Protein AF-0000000079723355 (afdb_homodimer)

Structure (mmCIF, N/CA/C/O backbone):
data_AF-0000000079723355-model_v1
#
loop_
_entity.id
_entity.type
_entity.pdbx_description
1 polymer 'VOC family protein'
#
loop_
_atom_site.group_PDB
_atom_site.id
_atom_site.type_symbol
_atom_site.label_atom_id
_atom_site.label_alt_id
_atom_site.label_comp_id
_atom_site.label_asym_id
_atom_site.label_entity_id
_atom_site.label_seq_id
_atom_site.pdbx_PDB_ins_code
_atom_site.Cartn_x
_atom_site.Cartn_y
_atom_site.Cartn_z
_atom_site.occupancy
_atom_site.B_iso_or_equiv
_atom_site.auth_seq_id
_atom_site.auth_comp_id
_atom_site.auth_asym_id
_atom_site.auth_atom_id
_atom_site.pdbx_PDB_model_num
ATOM 1 N N . MET A 1 1 ? -22.703 -19.453 4.445 1 36.16 1 MET A N 1
ATOM 2 C CA . MET A 1 1 ? -22.031 -19.297 3.152 1 36.16 1 MET A CA 1
ATOM 3 C C . MET A 1 1 ? -20.547 -19.562 3.273 1 36.16 1 MET A C 1
ATOM 5 O O . MET A 1 1 ? -19.875 -19.016 4.168 1 36.16 1 MET A O 1
ATOM 9 N N . ASN A 1 2 ? -19.938 -20.531 2.854 1 41.41 2 ASN A N 1
ATOM 10 C CA . ASN A 1 2 ? -18.609 -21.109 2.996 1 41.41 2 ASN A CA 1
ATOM 11 C C . ASN A 1 2 ? -17.531 -20.047 2.795 1 41.41 2 ASN A C 1
ATOM 13 O O . ASN A 1 2 ? -17.5 -19.375 1.768 1 41.41 2 ASN A O 1
ATOM 17 N N . GLN A 1 3 ? -17.047 -19.422 3.861 1 54.88 3 GLN A N 1
ATOM 18 C CA . GLN A 1 3 ? -16.094 -18.344 4.109 1 54.88 3 GLN A CA 1
ATOM 19 C C . GLN A 1 3 ? -14.844 -18.5 3.256 1 54.88 3 GLN A C 1
ATOM 21 O O . GLN A 1 3 ? -13.977 -17.625 3.258 1 54.88 3 GLN A O 1
ATOM 26 N N . LYS A 1 4 ? -14.68 -19.688 2.541 1 61.16 4 LYS A N 1
ATOM 27 C CA . LYS A 1 4 ? -13.438 -20.016 1.837 1 61.16 4 LYS A CA 1
ATOM 28 C C . LYS A 1 4 ? -13.32 -19.219 0.54 1 61.16 4 LYS A C 1
ATOM 30 O O . LYS A 1 4 ? -12.211 -18.984 0.052 1 61.16 4 LYS A O 1
ATOM 35 N N . GLY A 1 5 ? -14.281 -18.438 0.299 1 73.44 5 GLY A N 1
ATOM 36 C CA . GLY A 1 5 ? -14.242 -17.703 -0.954 1 73.44 5 GLY A CA 1
ATOM 37 C C . GLY A 1 5 ? -14.234 -16.188 -0.762 1 73.44 5 GLY A C 1
ATOM 38 O O . GLY A 1 5 ? -14.258 -15.438 -1.735 1 73.44 5 GLY A O 1
ATOM 39 N N . LYS A 1 6 ? -14.125 -15.852 0.503 1 87.38 6 LYS A N 1
ATOM 40 C CA . LYS A 1 6 ? -14.172 -14.406 0.74 1 87.38 6 LYS A CA 1
ATOM 41 C C . LYS A 1 6 ? -12.797 -13.867 1.109 1 87.38 6 LYS A C 1
ATOM 43 O O . LYS A 1 6 ? -12.039 -14.516 1.828 1 87.38 6 LYS A O 1
ATOM 48 N N . LEU A 1 7 ? -12.5 -12.75 0.597 1 95.69 7 LEU A N 1
ATOM 49 C CA . LEU A 1 7 ? -11.266 -12.062 0.966 1 95.69 7 LEU A CA 1
ATOM 50 C C . LEU A 1 7 ? -11.414 -11.375 2.318 1 95.69 7 LEU A C 1
ATOM 52 O O . LEU A 1 7 ? -12.297 -10.531 2.498 1 95.69 7 LEU A O 1
ATOM 56 N N . LYS A 1 8 ? -10.578 -11.766 3.23 1 96.12 8 LYS A N 1
ATOM 57 C CA . LYS A 1 8 ? -10.562 -11.07 4.512 1 96.12 8 LYS A CA 1
ATOM 58 C C . LYS A 1 8 ? -9.938 -9.68 4.379 1 96.12 8 LYS A C 1
ATOM 60 O O . LYS A 1 8 ? -9.242 -9.398 3.398 1 96.12 8 LYS A O 1
ATOM 65 N N . GLU A 1 9 ? -10.188 -8.805 5.336 1 97.25 9 GLU A N 1
ATOM 66 C CA . GLU A 1 9 ? -9.648 -7.449 5.34 1 97.25 9 GLU A CA 1
ATOM 67 C C . GLU A 1 9 ? -8.18 -7.438 5.738 1 97.25 9 GLU A C 1
ATOM 69 O O . GLU A 1 9 ? -7.832 -7.055 6.855 1 97.25 9 GLU A O 1
ATOM 74 N N . ARG A 1 10 ? -7.375 -7.781 4.844 1 97.81 10 ARG A N 1
ATOM 75 C CA . ARG A 1 10 ? -5.93 -7.801 5.043 1 97.81 10 ARG A CA 1
ATOM 76 C C . ARG A 1 10 ? -5.195 -7.793 3.707 1 97.81 10 ARG A C 1
ATOM 78 O O . ARG A 1 10 ? -5.777 -8.117 2.67 1 97.81 10 ARG A O 1
ATOM 85 N N . ILE A 1 11 ? -3.967 -7.43 3.725 1 98.5 11 ILE A N 1
ATOM 86 C CA . ILE A 1 11 ? -3.045 -7.602 2.607 1 98.5 11 ILE A CA 1
ATOM 87 C C . ILE A 1 11 ? -1.727 -8.188 3.111 1 98.5 11 ILE A C 1
ATOM 89 O O . ILE A 1 11 ? -1.445 -8.156 4.312 1 98.5 11 ILE A O 1
ATOM 93 N N . SER A 1 12 ? -0.972 -8.711 2.18 1 98.56 12 SER A N 1
ATOM 94 C CA . SER A 1 12 ? 0.281 -9.367 2.543 1 98.56 12 SER A CA 1
ATOM 95 C C . SER A 1 12 ? 1.482 -8.594 2.002 1 98.56 12 SER A C 1
ATOM 97 O O . SER A 1 12 ? 2.549 -8.586 2.621 1 98.56 12 SER A O 1
ATOM 99 N N . ILE A 1 13 ? 1.305 -8.008 0.814 1 98.62 13 ILE A N 1
ATOM 100 C CA . ILE A 1 13 ? 2.43 -7.352 0.157 1 98.62 13 ILE A CA 1
ATOM 101 C C . ILE A 1 13 ? 1.936 -6.129 -0.612 1 98.62 13 ILE A C 1
ATOM 103 O O . ILE A 1 13 ? 0.889 -6.18 -1.263 1 98.62 13 ILE A O 1
ATOM 107 N N . ILE A 1 14 ? 2.592 -5.09 -0.504 1 98.81 14 ILE A N 1
ATOM 108 C CA . ILE A 1 14 ? 2.547 -3.988 -1.462 1 98.81 14 ILE A CA 1
ATOM 109 C C . ILE A 1 14 ? 3.754 -4.07 -2.396 1 98.81 14 ILE A C 1
ATOM 111 O O . ILE A 1 14 ? 4.898 -4.039 -1.943 1 98.81 14 ILE A O 1
ATOM 115 N N . THR A 1 15 ? 3.512 -4.207 -3.641 1 98.5 15 THR A N 1
ATOM 116 C CA . THR A 1 15 ? 4.605 -4.188 -4.605 1 98.5 15 THR A CA 1
ATOM 117 C C . THR A 1 15 ? 4.574 -2.906 -5.434 1 98.5 15 THR A C 1
ATOM 119 O O . THR A 1 15 ? 3.553 -2.584 -6.043 1 98.5 15 THR A O 1
ATOM 122 N N . ILE A 1 16 ? 5.637 -2.232 -5.441 1 98.31 16 ILE A N 1
ATOM 123 C CA . ILE A 1 16 ? 5.766 -1 -6.211 1 98.31 16 ILE A CA 1
ATOM 124 C C . ILE A 1 16 ? 6.695 -1.229 -7.402 1 98.31 16 ILE A C 1
ATOM 126 O O . ILE A 1 16 ? 7.789 -1.774 -7.246 1 98.31 16 ILE A O 1
ATOM 130 N N . GLY A 1 17 ? 6.219 -0.842 -8.555 1 97.31 17 GLY A N 1
ATOM 131 C CA . GLY A 1 17 ? 7.047 -0.888 -9.75 1 97.31 17 GLY A CA 1
ATOM 132 C C . GLY A 1 17 ? 8.07 0.232 -9.812 1 97.31 17 GLY A C 1
ATOM 133 O O . GLY A 1 17 ? 7.734 1.397 -9.594 1 97.31 17 GLY A O 1
ATOM 134 N N . VAL A 1 18 ? 9.281 -0.127 -10.156 1 97.19 18 VAL A N 1
ATOM 135 C CA . VAL A 1 18 ? 10.336 0.878 -10.172 1 97.19 18 VAL A CA 1
ATOM 136 C C . VAL A 1 18 ? 11.195 0.704 -11.422 1 97.19 18 VAL A C 1
ATOM 138 O O . VAL A 1 18 ? 11.164 -0.346 -12.062 1 97.19 18 VAL A O 1
ATOM 141 N N . LYS A 1 19 ? 11.969 1.734 -11.758 1 96.12 19 LYS A N 1
ATOM 142 C CA . LYS A 1 19 ? 12.844 1.706 -12.922 1 96.12 19 LYS A CA 1
ATOM 143 C C . LYS A 1 19 ? 14.211 1.134 -12.562 1 96.12 19 LYS A C 1
ATOM 145 O O . LYS A 1 19 ? 14.758 0.309 -13.305 1 96.12 19 LYS A O 1
ATOM 150 N N . ASN A 1 20 ? 14.844 1.588 -11.508 1 97.25 20 ASN A N 1
ATOM 151 C CA . ASN A 1 20 ? 16.172 1.166 -11.078 1 97.25 20 ASN A CA 1
ATOM 152 C C . ASN A 1 20 ? 16.156 0.609 -9.656 1 97.25 20 ASN A C 1
ATOM 154 O O . ASN A 1 20 ? 16.203 1.368 -8.688 1 97.25 20 ASN A O 1
ATOM 158 N N . LEU A 1 21 ? 16.141 -0.682 -9.547 1 97.19 21 LEU A N 1
ATOM 159 C CA . LEU A 1 21 ? 15.953 -1.383 -8.281 1 97.19 21 LEU A CA 1
ATOM 160 C C . LEU A 1 21 ? 17.078 -1.057 -7.312 1 97.19 21 LEU A C 1
ATOM 162 O O . LEU A 1 21 ? 16.828 -0.793 -6.133 1 97.19 21 LEU A O 1
ATOM 166 N N . GLN A 1 22 ? 18.266 -1.061 -7.758 1 97.12 22 GLN A N 1
ATOM 167 C CA . GLN A 1 22 ? 19.406 -0.805 -6.883 1 97.12 22 GLN A CA 1
ATOM 168 C C . GLN A 1 22 ? 19.344 0.605 -6.305 1 97.12 22 GLN A C 1
ATOM 170 O O . GLN A 1 22 ? 19.641 0.81 -5.125 1 97.12 22 GLN A O 1
ATOM 175 N N . ASN A 1 23 ? 19.062 1.599 -7.133 1 98 23 ASN A N 1
ATOM 176 C CA . ASN A 1 23 ? 18.938 2.971 -6.652 1 98 23 ASN A CA 1
ATOM 177 C C . ASN A 1 23 ? 17.859 3.098 -5.578 1 98 23 ASN A C 1
ATOM 179 O O . ASN A 1 23 ? 18.047 3.811 -4.59 1 98 23 ASN A O 1
ATOM 183 N N . ILE A 1 24 ? 16.734 2.43 -5.816 1 97.94 24 ILE A N 1
ATOM 184 C CA . ILE A 1 24 ? 15.648 2.463 -4.852 1 97.94 24 ILE A CA 1
ATOM 185 C C . ILE A 1 24 ? 16.094 1.807 -3.547 1 97.94 24 ILE A C 1
ATOM 187 O O . ILE A 1 24 ? 15.82 2.326 -2.461 1 97.94 24 ILE A O 1
ATOM 191 N N . ARG A 1 25 ? 16.719 0.674 -3.641 1 97.38 25 ARG A N 1
ATOM 192 C CA . ARG A 1 25 ? 17.25 0.02 -2.449 1 97.38 25 ARG A CA 1
ATOM 193 C C . ARG A 1 25 ? 18.156 0.965 -1.662 1 97.38 25 ARG A C 1
ATOM 195 O O . ARG A 1 25 ? 18 1.108 -0.448 1 97.38 25 ARG A O 1
ATOM 202 N N . ASN A 1 26 ? 19.094 1.606 -2.346 1 97.88 26 ASN A N 1
ATOM 203 C CA . ASN A 1 26 ? 20.016 2.545 -1.714 1 97.88 26 ASN A CA 1
ATOM 204 C C . ASN A 1 26 ? 19.281 3.67 -1.003 1 97.88 26 ASN A C 1
ATOM 206 O O . ASN A 1 26 ? 19.641 4.062 0.106 1 97.88 26 ASN A O 1
ATOM 210 N N . PHE A 1 27 ? 18.297 4.16 -1.679 1 98.31 27 PHE A N 1
ATOM 211 C CA . PHE A 1 27 ? 17.516 5.246 -1.093 1 98.31 27 PHE A CA 1
ATOM 212 C C . PHE A 1 27 ? 16.938 4.836 0.259 1 98.31 27 PHE A C 1
ATOM 214 O O . PHE A 1 27 ? 17.141 5.527 1.259 1 98.31 27 PHE A O 1
ATOM 221 N N . TYR A 1 28 ? 16.203 3.723 0.348 1 98.12 28 TYR A N 1
ATOM 222 C CA . TYR A 1 28 ? 15.516 3.311 1.565 1 98.12 28 TYR A CA 1
ATOM 223 C C . TYR A 1 28 ? 16.516 2.9 2.645 1 98.12 28 TYR A C 1
ATOM 225 O O . TYR A 1 28 ? 16.281 3.141 3.832 1 98.12 28 TYR A O 1
ATOM 233 N N . GLU A 1 29 ? 17.625 2.291 2.26 1 97.06 29 GLU A N 1
ATOM 234 C CA . GLU A 1 29 ? 18.656 1.933 3.23 1 97.06 29 GLU A CA 1
ATOM 235 C C . GLU A 1 29 ? 19.328 3.176 3.811 1 97.06 29 GLU A C 1
ATOM 237 O O . GLU A 1 29 ? 19.531 3.266 5.02 1 97.06 29 GLU A O 1
ATOM 242 N N . GLU A 1 30 ? 19.609 4.129 2.977 1 96.62 30 GLU A N 1
ATOM 243 C CA . GLU A 1 30 ? 20.375 5.312 3.391 1 96.62 30 GLU A CA 1
ATOM 244 C C . GLU A 1 30 ? 19.469 6.316 4.102 1 96.62 30 GLU A C 1
ATOM 246 O O . GLU A 1 30 ? 19.859 6.906 5.109 1 96.62 30 GLU A O 1
ATOM 251 N N . LYS A 1 31 ? 18.297 6.523 3.502 1 97 31 LYS A N 1
ATOM 252 C CA . LYS A 1 31 ? 17.469 7.613 3.994 1 97 31 LYS A CA 1
ATOM 253 C C . LYS A 1 31 ? 16.594 7.156 5.164 1 97 31 LYS A C 1
ATOM 255 O O . LYS A 1 31 ? 16.312 7.938 6.074 1 97 31 LYS A O 1
ATOM 260 N N . PHE A 1 32 ? 16.125 5.879 5.105 1 96.62 32 PHE A N 1
ATOM 261 C CA . PHE A 1 32 ? 15.234 5.387 6.156 1 96.62 32 PHE A CA 1
ATOM 262 C C . PHE A 1 32 ? 16 4.508 7.137 1 96.62 32 PHE A C 1
ATOM 264 O O . PHE A 1 32 ? 15.547 4.285 8.266 1 96.62 32 PHE A O 1
ATOM 271 N N . GLY A 1 33 ? 17.141 3.959 6.699 1 96.12 33 GLY A N 1
ATOM 272 C CA . GLY A 1 33 ? 17.859 2.99 7.5 1 96.12 33 GLY A CA 1
ATOM 273 C C . GLY A 1 33 ? 17.234 1.611 7.492 1 96.12 33 GLY A C 1
ATOM 274 O O . GLY A 1 33 ? 17.469 0.81 8.398 1 96.12 33 GLY A O 1
ATOM 275 N N . TRP A 1 34 ? 16.391 1.314 6.531 1 97.25 34 TRP A N 1
ATOM 276 C CA . TRP A 1 34 ? 15.703 0.026 6.449 1 97.25 34 TRP A CA 1
ATOM 277 C C . TRP A 1 34 ? 16.609 -1.03 5.828 1 97.25 34 TRP A C 1
ATOM 279 O O . TRP A 1 34 ? 17.375 -0.736 4.906 1 97.25 34 TRP A O 1
ATOM 289 N N . ILE A 1 35 ? 16.484 -2.232 6.332 1 94.94 35 ILE A N 1
ATOM 290 C CA . ILE A 1 35 ? 17.234 -3.359 5.805 1 94.94 35 ILE A CA 1
ATOM 291 C C . ILE A 1 35 ? 16.297 -4.375 5.176 1 94.94 35 ILE A C 1
ATOM 293 O O . ILE A 1 35 ? 15.336 -4.82 5.812 1 94.94 35 ILE A O 1
ATOM 297 N N . PRO A 1 36 ? 16.562 -4.762 3.93 1 96.62 36 PRO A N 1
ATOM 298 C CA . PRO A 1 36 ? 15.68 -5.754 3.303 1 96.62 36 PRO A CA 1
ATOM 299 C C . PRO A 1 36 ? 15.719 -7.105 4.008 1 96.62 36 PRO A C 1
ATOM 301 O O . PRO A 1 36 ? 16.781 -7.539 4.469 1 96.62 36 PRO A O 1
ATOM 304 N N . VAL A 1 37 ? 14.617 -7.801 4.094 1 95.94 37 VAL A N 1
ATOM 305 C CA . VAL A 1 37 ? 14.547 -9.141 4.676 1 95.94 37 VAL A CA 1
ATOM 306 C C . VAL A 1 37 ? 14.859 -10.188 3.607 1 95.94 37 VAL A C 1
ATOM 308 O O . VAL A 1 37 ? 15.234 -11.312 3.928 1 95.94 37 VAL A O 1
ATOM 311 N N . ALA A 1 38 ? 14.648 -9.836 2.357 1 94.12 38 ALA A N 1
ATOM 312 C CA . ALA A 1 38 ? 14.977 -10.656 1.195 1 94.12 38 ALA A CA 1
ATOM 313 C C . ALA A 1 38 ? 15.188 -9.797 -0.046 1 94.12 38 ALA A C 1
ATOM 315 O O . ALA A 1 38 ? 14.461 -8.828 -0.268 1 94.12 38 ALA A O 1
ATOM 316 N N . ALA A 1 39 ? 16.219 -10.211 -0.806 1 93.94 39 ALA A N 1
ATOM 317 C CA . ALA A 1 39 ? 16.484 -9.461 -2.033 1 93.94 39 ALA A CA 1
ATOM 318 C C . ALA A 1 39 ? 17.344 -10.281 -2.994 1 93.94 39 ALA A C 1
ATOM 320 O O . ALA A 1 39 ? 18.109 -11.141 -2.568 1 93.94 39 ALA A O 1
ATOM 321 N N . ASN A 1 40 ? 17.125 -10.031 -4.219 1 92.12 40 ASN A N 1
ATOM 322 C CA . ASN A 1 40 ? 18.016 -10.438 -5.289 1 92.12 40 ASN A CA 1
ATOM 323 C C . ASN A 1 40 ? 18.094 -9.383 -6.395 1 92.12 40 ASN A C 1
ATOM 325 O O . ASN A 1 40 ? 17.719 -8.227 -6.176 1 92.12 40 ASN A O 1
ATOM 329 N N . LYS A 1 41 ? 18.656 -9.781 -7.512 1 90.69 41 LYS A N 1
ATOM 330 C CA . LYS A 1 41 ? 18.859 -8.797 -8.57 1 90.69 41 LYS A CA 1
ATOM 331 C C . LYS A 1 41 ? 17.531 -8.328 -9.148 1 90.69 41 LYS A C 1
ATOM 333 O O . LYS A 1 41 ? 17.469 -7.289 -9.812 1 90.69 41 LYS A O 1
ATOM 338 N N . ASP A 1 42 ? 16.438 -9.047 -8.867 1 92.38 42 ASP A N 1
ATOM 339 C CA . ASP A 1 42 ? 15.18 -8.812 -9.57 1 92.38 42 ASP A CA 1
ATOM 340 C C . ASP A 1 42 ? 14.148 -8.172 -8.648 1 92.38 42 ASP A C 1
ATOM 342 O O . ASP A 1 42 ? 13.18 -7.57 -9.117 1 92.38 42 ASP A O 1
ATOM 346 N N . ILE A 1 43 ? 14.344 -8.305 -7.328 1 95.38 43 ILE A N 1
ATOM 347 C CA . ILE A 1 43 ? 13.289 -7.852 -6.43 1 95.38 43 ILE A CA 1
ATOM 348 C C . ILE A 1 43 ? 13.859 -7.617 -5.035 1 95.38 43 ILE A C 1
ATOM 350 O O . ILE A 1 43 ? 14.859 -8.234 -4.656 1 95.38 43 ILE A O 1
ATOM 354 N N . ILE A 1 44 ? 13.242 -6.688 -4.266 1 96.88 44 ILE A N 1
ATOM 355 C CA . ILE A 1 44 ? 13.594 -6.398 -2.879 1 96.88 44 ILE A CA 1
ATOM 356 C C . ILE A 1 44 ? 12.336 -6.457 -2.01 1 96.88 44 ILE A C 1
ATOM 358 O O . ILE A 1 44 ? 11.273 -5.98 -2.412 1 96.88 44 ILE A O 1
ATOM 362 N N . PHE A 1 45 ? 12.484 -6.992 -0.743 1 97.88 45 PHE A N 1
ATOM 363 C CA . PHE A 1 45 ? 11.406 -7.016 0.24 1 97.88 45 PHE A CA 1
ATOM 364 C C . PHE A 1 45 ? 11.859 -6.375 1.549 1 97.88 45 PHE A C 1
ATOM 366 O O . PHE A 1 45 ? 12.883 -6.762 2.117 1 97.88 45 PHE A O 1
ATOM 373 N N . PHE A 1 46 ? 11.094 -5.414 2.029 1 97.88 46 PHE A N 1
ATOM 374 C CA . PHE A 1 46 ? 11.172 -4.918 3.398 1 97.88 46 PHE A CA 1
ATOM 375 C C . PHE A 1 46 ? 10.023 -5.461 4.238 1 97.88 46 PHE A C 1
ATOM 377 O O . PHE A 1 46 ? 8.883 -5.512 3.773 1 97.88 46 PHE A O 1
ATOM 384 N N . ARG A 1 47 ? 10.328 -5.922 5.383 1 96.81 47 ARG A N 1
ATOM 385 C CA . ARG A 1 47 ? 9.266 -6.336 6.293 1 96.81 47 ARG A CA 1
ATOM 386 C C . ARG A 1 47 ? 8.727 -5.145 7.086 1 96.81 47 ARG A C 1
ATOM 388 O O . ARG A 1 47 ? 9.492 -4.434 7.738 1 96.81 47 ARG A O 1
ATOM 395 N N . LEU A 1 48 ? 7.473 -4.93 7.012 1 97.38 48 LEU A N 1
ATOM 396 C CA . LEU A 1 48 ? 6.801 -3.881 7.77 1 97.38 48 LEU A CA 1
ATOM 397 C C . LEU A 1 48 ? 5.973 -4.477 8.906 1 97.38 48 LEU A C 1
ATOM 399 O O . LEU A 1 48 ? 6.371 -5.473 9.508 1 97.38 48 LEU A O 1
ATOM 403 N N . ASN A 1 49 ? 4.93 -3.732 9.359 1 96.88 49 ASN A N 1
ATOM 404 C CA . ASN A 1 49 ? 4.07 -4.203 10.438 1 96.88 49 ASN A CA 1
ATOM 405 C C . ASN A 1 49 ? 3.027 -5.195 9.938 1 96.88 49 ASN A C 1
ATOM 407 O O . ASN A 1 49 ? 1.86 -4.844 9.766 1 96.88 49 ASN A O 1
ATOM 411 N N . GLY A 1 50 ? 3.463 -6.465 9.695 1 95.94 50 GLY A N 1
ATOM 412 C CA . GLY A 1 50 ? 2.557 -7.539 9.32 1 95.94 50 GLY A CA 1
ATOM 413 C C . GLY A 1 50 ? 2.426 -7.723 7.824 1 95.94 50 GLY A C 1
ATOM 414 O O . GLY A 1 50 ? 1.595 -8.5 7.355 1 95.94 50 GLY A O 1
ATOM 415 N N . LEU A 1 51 ? 3.129 -6.992 7.031 1 97.94 51 LEU A N 1
ATOM 416 C CA . LEU A 1 51 ? 3.127 -7.117 5.578 1 97.94 51 LEU A CA 1
ATOM 417 C C . LEU A 1 51 ? 4.512 -6.828 5.004 1 97.94 51 LEU A C 1
ATOM 419 O O . LEU A 1 51 ? 5.434 -6.48 5.746 1 97.94 51 LEU A O 1
ATOM 423 N N . LEU A 1 52 ? 4.656 -6.996 3.707 1 98.31 52 LEU A N 1
ATOM 424 C CA . LEU A 1 52 ? 5.902 -6.68 3.016 1 98.31 52 LEU A CA 1
ATOM 425 C C . LEU A 1 52 ? 5.715 -5.484 2.086 1 98.31 52 LEU A C 1
ATOM 427 O O . LEU A 1 52 ? 4.656 -5.328 1.472 1 98.31 52 LEU A O 1
ATOM 431 N N . LEU A 1 53 ? 6.672 -4.68 2.021 1 98.69 53 LEU A N 1
ATOM 432 C CA . LEU A 1 53 ? 6.844 -3.711 0.945 1 98.69 53 LEU A CA 1
ATOM 433 C C . LEU A 1 53 ? 7.898 -4.188 -0.051 1 98.69 53 LEU A C 1
ATOM 435 O O . LEU A 1 53 ? 9.055 -4.414 0.319 1 98.69 53 LEU A O 1
ATOM 439 N N . SER A 1 54 ? 7.496 -4.332 -1.227 1 98.38 54 SER A N 1
ATOM 440 C CA . SER A 1 54 ? 8.43 -4.832 -2.232 1 98.38 54 SER A CA 1
ATOM 441 C C . SER A 1 54 ? 8.578 -3.846 -3.387 1 98.38 54 SER A C 1
ATOM 443 O O . SER A 1 54 ? 7.676 -3.051 -3.652 1 98.38 54 SER A O 1
ATOM 445 N N . PHE A 1 55 ? 9.711 -3.898 -3.949 1 98.44 55 PHE A N 1
ATOM 446 C CA . PHE A 1 55 ? 9.992 -3.168 -5.176 1 98.44 55 PHE A CA 1
ATOM 447 C C . PHE A 1 55 ? 10.383 -4.125 -6.297 1 98.44 55 PHE A C 1
ATOM 449 O O . PHE A 1 55 ? 11.188 -5.035 -6.09 1 98.44 55 PHE A O 1
ATOM 456 N N . TYR A 1 56 ? 9.836 -3.941 -7.395 1 97.12 56 TYR A N 1
ATOM 457 C CA . TYR A 1 56 ? 9.938 -4.801 -8.57 1 97.12 56 TYR A CA 1
ATOM 458 C C . TYR A 1 56 ? 9.992 -3.971 -9.852 1 97.12 56 TYR A C 1
ATOM 460 O O . TYR A 1 56 ? 9.312 -2.943 -9.953 1 97.12 56 TYR A O 1
ATOM 468 N N . PRO A 1 57 ? 10.859 -4.395 -10.82 1 96.38 57 PRO A N 1
ATOM 469 C CA . PRO A 1 57 ? 10.875 -3.6 -12.055 1 96.38 57 PRO A CA 1
ATOM 470 C C . PRO A 1 57 ? 9.477 -3.367 -12.617 1 96.38 57 PRO A C 1
ATOM 472 O O . PRO A 1 57 ? 8.711 -4.32 -12.797 1 96.38 57 PRO A O 1
ATOM 475 N N . SER A 1 58 ? 9.195 -2.096 -12.93 1 96.31 58 SER A N 1
ATOM 476 C CA . SER A 1 58 ? 7.852 -1.688 -13.336 1 96.31 58 SER A CA 1
ATOM 477 C C . SER A 1 58 ? 7.398 -2.436 -14.586 1 96.31 58 SER A C 1
ATOM 479 O O . SER A 1 58 ? 6.242 -2.852 -14.68 1 96.31 58 SER A O 1
ATOM 481 N N . LYS A 1 59 ? 8.281 -2.6 -15.539 1 94.69 59 LYS A N 1
ATOM 482 C CA . LYS A 1 59 ? 7.957 -3.312 -16.766 1 94.69 59 LYS A CA 1
ATOM 483 C C . LYS A 1 59 ? 7.531 -4.75 -16.484 1 94.69 59 LYS A C 1
ATOM 485 O O . LYS A 1 59 ? 6.555 -5.242 -17.047 1 94.69 59 LYS A O 1
ATOM 490 N N . ASP A 1 60 ? 8.227 -5.402 -15.602 1 94.75 60 ASP A N 1
ATOM 491 C CA . ASP A 1 60 ? 7.93 -6.789 -15.25 1 94.75 60 ASP A CA 1
ATOM 492 C C . ASP A 1 60 ? 6.633 -6.883 -14.453 1 94.75 60 ASP A C 1
ATOM 494 O O . ASP A 1 60 ? 5.844 -7.812 -14.648 1 94.75 60 ASP A O 1
ATOM 498 N N . LEU A 1 61 ? 6.43 -5.953 -13.547 1 95.62 61 LEU A N 1
ATOM 499 C CA . LEU A 1 61 ? 5.191 -5.914 -12.773 1 95.62 61 LEU A CA 1
ATOM 500 C C . LEU A 1 61 ? 3.982 -5.762 -13.688 1 95.62 61 LEU A C 1
ATOM 502 O O . LEU A 1 61 ? 2.996 -6.484 -13.547 1 95.62 61 LEU A O 1
ATOM 506 N N . ALA A 1 62 ? 4.109 -4.812 -14.617 1 95.12 62 ALA A N 1
ATOM 507 C CA . ALA A 1 62 ? 3.027 -4.582 -15.57 1 95.12 62 ALA A CA 1
ATOM 508 C C . ALA A 1 62 ? 2.742 -5.836 -16.391 1 95.12 62 ALA A C 1
ATOM 510 O O . ALA A 1 62 ? 1.6 -6.293 -16.469 1 95.12 62 ALA A O 1
ATOM 511 N N . SER A 1 63 ? 3.746 -6.398 -16.984 1 93.81 63 SER A N 1
ATOM 512 C CA . SER A 1 63 ? 3.596 -7.586 -17.812 1 93.81 63 SER A CA 1
ATOM 513 C C . SER A 1 63 ? 3.025 -8.75 -17.016 1 93.81 63 SER A C 1
ATOM 515 O O . SER A 1 63 ? 2.139 -9.461 -17.484 1 93.81 63 SER A O 1
ATOM 517 N N . GLY A 1 64 ? 3.541 -8.922 -15.812 1 93.31 64 GLY A N 1
ATOM 518 C CA . GLY A 1 64 ? 3.057 -9.992 -14.953 1 93.31 64 GLY A CA 1
ATOM 519 C C . GLY A 1 64 ? 1.583 -9.867 -14.617 1 93.31 64 GLY A C 1
ATOM 520 O O . GLY A 1 64 ? 0.899 -10.867 -14.414 1 93.31 64 GLY A O 1
ATOM 521 N N . ALA A 1 65 ? 1.098 -8.68 -14.594 1 94.25 65 ALA A N 1
ATOM 522 C CA . ALA A 1 65 ? -0.295 -8.422 -14.234 1 94.25 65 ALA A CA 1
ATOM 523 C C . ALA A 1 65 ? -1.168 -8.289 -15.477 1 94.25 65 ALA A C 1
ATOM 525 O O . ALA A 1 65 ? -2.348 -7.945 -15.383 1 94.25 65 ALA A O 1
ATOM 526 N N . GLY A 1 66 ? -0.579 -8.477 -16.641 1 93.19 66 GLY A N 1
ATOM 527 C CA . GLY A 1 66 ? -1.335 -8.398 -17.875 1 93.19 66 GLY A CA 1
ATOM 528 C C . GLY A 1 66 ? -1.606 -6.969 -18.312 1 93.19 66 GLY A C 1
ATOM 529 O O . GLY A 1 66 ? -2.623 -6.695 -18.953 1 93.19 66 GLY A O 1
ATOM 530 N N . LYS A 1 67 ? -0.767 -6.055 -17.891 1 93.81 67 LYS A N 1
ATOM 531 C CA . LYS A 1 67 ? -0.912 -4.641 -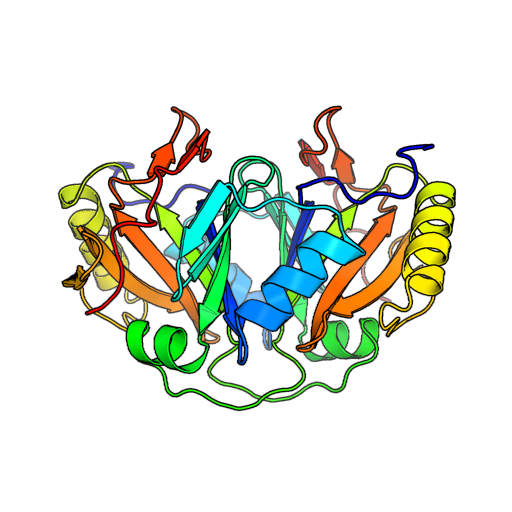18.234 1 93.81 67 LYS A CA 1
ATOM 532 C C . LYS A 1 67 ? 0.268 -4.152 -19.078 1 93.81 67 LYS A C 1
ATOM 534 O O . LYS A 1 67 ? 1.283 -4.844 -19.188 1 93.81 67 LYS A O 1
ATOM 539 N N . GLU A 1 68 ? 0.056 -3.031 -19.688 1 92.44 68 GLU A N 1
ATOM 540 C CA . GLU A 1 68 ? 1.151 -2.35 -20.359 1 92.44 68 GLU A CA 1
ATOM 541 C C . GLU A 1 68 ? 1.799 -1.303 -19.469 1 92.44 68 GLU A C 1
ATOM 543 O O . GLU A 1 68 ? 1.103 -0.529 -18.797 1 92.44 68 GLU A O 1
ATOM 548 N N . ASN A 1 69 ? 3.113 -1.367 -19.453 1 91.31 69 ASN A N 1
ATOM 549 C CA . ASN A 1 69 ? 3.84 -0.381 -18.656 1 91.31 69 ASN A CA 1
ATOM 550 C C . ASN A 1 69 ? 3.678 1.025 -19.234 1 91.31 69 ASN A C 1
ATOM 552 O O . ASN A 1 69 ? 3.375 1.19 -20.422 1 91.31 69 ASN A O 1
ATOM 556 N N . ASN A 1 70 ? 3.775 1.998 -18.391 1 87.75 70 ASN A N 1
ATOM 557 C CA . ASN A 1 70 ? 3.732 3.408 -18.75 1 87.75 70 ASN A CA 1
ATOM 558 C C . ASN A 1 70 ? 4.652 4.25 -17.875 1 87.75 70 ASN A C 1
ATOM 560 O O . ASN A 1 70 ? 5.336 3.715 -17 1 87.75 70 ASN A O 1
ATOM 564 N N . SER A 1 71 ? 4.824 5.438 -18.312 1 78.12 71 SER A N 1
ATOM 565 C CA . SER A 1 71 ? 5.551 6.391 -17.484 1 78.12 71 SER A CA 1
ATOM 566 C C . SER A 1 71 ? 4.605 7.398 -16.828 1 78.12 71 SER A C 1
ATOM 568 O O . SER A 1 71 ? 3.654 7.855 -17.469 1 78.12 71 SER A O 1
ATOM 570 N N . SER A 1 72 ? 4.641 7.43 -15.523 1 77.31 72 SER A N 1
ATOM 571 C CA . SER A 1 72 ? 3.828 8.43 -14.844 1 77.31 72 SER A CA 1
ATOM 572 C C . SER A 1 72 ? 4.559 9.016 -13.641 1 77.31 72 SER A C 1
ATOM 574 O O . SER A 1 72 ? 5.25 8.289 -12.914 1 77.31 72 SER A O 1
ATOM 576 N N . ASP A 1 73 ? 4.363 10.289 -13.445 1 75.88 73 ASP A N 1
ATOM 577 C CA . ASP A 1 73 ? 4.957 10.961 -12.289 1 75.88 73 ASP A CA 1
ATOM 578 C C . ASP A 1 73 ? 4.078 10.797 -11.055 1 75.88 73 ASP A C 1
ATOM 580 O O . ASP A 1 73 ? 4.555 10.945 -9.922 1 75.88 73 ASP A O 1
ATOM 584 N N . PHE A 1 74 ? 2.82 10.766 -11.281 1 82.31 74 PHE A N 1
ATOM 585 C CA . PHE A 1 74 ? 1.876 10.492 -10.203 1 82.31 74 PHE A CA 1
ATOM 586 C C . PHE A 1 74 ? 1.259 9.109 -10.367 1 82.31 74 PHE A C 1
ATOM 588 O O . PHE A 1 74 ? 0.557 8.852 -11.344 1 82.31 74 PHE A O 1
ATOM 595 N N . LYS A 1 75 ? 1.495 8.289 -9.312 1 91.94 75 LYS A N 1
ATOM 596 C CA . LYS A 1 75 ? 1.165 6.871 -9.414 1 91.94 75 LYS A CA 1
ATOM 597 C C . LYS A 1 75 ? -0.161 6.562 -8.727 1 91.94 75 LYS A C 1
ATOM 599 O O . LYS A 1 75 ? -0.499 5.398 -8.508 1 91.94 75 LYS A O 1
ATOM 604 N N . HIS A 1 76 ? -0.852 7.586 -8.242 1 93.81 76 HIS A N 1
ATOM 605 C CA . HIS A 1 76 ? -2.223 7.531 -7.75 1 93.81 76 HIS A CA 1
ATOM 606 C C . HIS A 1 76 ? -2.305 6.781 -6.426 1 93.81 76 HIS A C 1
ATOM 608 O O . HIS A 1 76 ? -3.307 6.117 -6.141 1 93.81 76 HIS A O 1
ATOM 614 N N . PHE A 1 77 ? -1.25 6.789 -5.684 1 97.25 77 PHE A N 1
ATOM 615 C CA . PHE A 1 77 ? -1.328 6.289 -4.312 1 97.25 77 PHE A CA 1
ATOM 616 C C . PHE A 1 77 ? -0.259 6.938 -3.441 1 97.25 77 PHE A C 1
ATOM 618 O O . PHE A 1 77 ? 0.703 7.512 -3.953 1 97.25 77 PHE A O 1
ATOM 625 N N . THR A 1 78 ? -0.443 6.91 -2.146 1 98.19 78 THR A N 1
ATOM 626 C CA . THR A 1 78 ? 0.539 7.34 -1.156 1 98.19 78 THR A CA 1
ATOM 627 C C . THR A 1 78 ? 0.607 6.348 0.003 1 98.19 78 THR A C 1
ATOM 629 O O . THR A 1 78 ? -0.358 5.629 0.268 1 98.19 78 THR A O 1
ATOM 632 N N . LEU A 1 79 ? 1.734 6.242 0.613 1 98.75 79 LEU A N 1
ATOM 633 C CA . LEU A 1 79 ? 1.936 5.539 1.874 1 98.75 79 LEU A CA 1
ATOM 634 C C . LEU A 1 79 ? 2.078 6.523 3.029 1 98.75 79 LEU A C 1
ATOM 636 O O . LEU A 1 79 ? 2.875 7.465 2.957 1 98.75 79 LEU A O 1
ATOM 640 N N . ALA A 1 80 ? 1.344 6.273 4.074 1 98.69 80 ALA A N 1
ATOM 641 C CA . ALA A 1 80 ? 1.389 7.219 5.191 1 98.69 80 ALA A CA 1
ATOM 642 C C . ALA A 1 80 ? 2.02 6.578 6.422 1 98.69 80 ALA A C 1
ATOM 644 O O . ALA A 1 80 ? 1.821 5.391 6.684 1 98.69 80 ALA A O 1
ATOM 645 N N . TYR A 1 81 ? 2.707 7.34 7.113 1 98.44 81 TYR A N 1
ATOM 646 C CA . TYR A 1 81 ? 3.324 7.07 8.406 1 98.44 81 TYR A CA 1
ATOM 647 C C . TYR A 1 81 ? 2.775 8 9.477 1 98.44 81 TYR A C 1
ATOM 649 O O . TYR A 1 81 ? 3.127 9.18 9.523 1 98.44 81 TYR A O 1
ATOM 657 N N . ASN A 1 82 ? 1.909 7.5 10.297 1 98.19 82 ASN A N 1
ATOM 658 C CA . ASN A 1 82 ? 1.3 8.312 11.344 1 98.19 82 ASN A CA 1
ATOM 659 C C . ASN A 1 82 ? 2.15 8.328 12.609 1 98.19 82 ASN A C 1
ATOM 661 O O . ASN A 1 82 ? 2.686 7.289 13.016 1 98.19 82 ASN A O 1
ATOM 665 N N . VAL A 1 83 ? 2.199 9.469 13.203 1 97.44 83 VAL A N 1
ATOM 666 C CA . VAL A 1 83 ? 2.941 9.656 14.445 1 97.44 83 VAL A CA 1
ATOM 667 C C . VAL A 1 83 ? 2.006 10.164 15.531 1 97.44 83 VAL A C 1
ATOM 669 O O . VAL A 1 83 ? 0.814 10.375 15.297 1 97.44 83 VAL A O 1
ATOM 672 N N . ASP A 1 84 ? 2.562 10.414 16.734 1 95.06 84 ASP A N 1
ATOM 673 C CA . ASP A 1 84 ? 1.707 10.594 17.906 1 95.06 84 ASP A CA 1
ATOM 674 C C . ASP A 1 84 ? 1.544 12.078 18.234 1 95.06 84 ASP A C 1
ATOM 676 O O . ASP A 1 84 ? 0.771 12.438 19.125 1 95.06 84 ASP A O 1
ATOM 680 N N . SER A 1 85 ? 2.283 12.961 17.531 1 96.5 85 SER A N 1
ATOM 681 C CA . SER A 1 85 ? 2.174 14.383 17.844 1 96.5 85 SER A CA 1
ATOM 682 C C . SER A 1 85 ? 2.617 15.242 16.656 1 96.5 85 SER A C 1
ATOM 684 O O . SER A 1 85 ? 3.328 14.766 15.773 1 96.5 85 SER A O 1
ATOM 686 N N . LYS A 1 86 ? 2.184 16.516 16.719 1 97.94 86 LYS A N 1
ATOM 687 C CA . LYS A 1 86 ? 2.629 17.484 15.719 1 97.94 86 LYS A CA 1
ATOM 688 C C . LYS A 1 86 ? 4.137 17.703 15.797 1 97.94 86 LYS A C 1
ATOM 690 O O . LYS A 1 86 ? 4.801 17.875 14.766 1 97.94 86 LYS A O 1
ATOM 695 N N . GLU A 1 87 ? 4.684 17.688 16.969 1 97.88 87 GLU A N 1
ATOM 696 C CA . GLU A 1 87 ? 6.121 17.859 17.156 1 97.88 87 GLU A CA 1
ATOM 697 C C . GLU A 1 87 ? 6.902 16.766 16.438 1 97.88 87 GLU A C 1
ATOM 699 O O . GLU A 1 87 ? 7.961 17.031 15.859 1 97.88 87 GLU A O 1
ATOM 704 N N . GLU A 1 88 ? 6.422 15.602 16.484 1 97.5 88 GLU A N 1
ATOM 705 C CA . GLU A 1 88 ? 7.102 14.492 15.82 1 97.5 88 GLU A CA 1
ATOM 706 C C . GLU A 1 88 ? 7.074 14.664 14.305 1 97.5 88 GLU A C 1
ATOM 708 O O . GLU A 1 88 ? 8.023 14.281 13.609 1 97.5 88 GLU A O 1
ATOM 713 N N . VAL A 1 89 ? 5.961 15.234 13.789 1 98.5 89 VAL A N 1
ATOM 714 C CA . VAL A 1 89 ? 5.918 15.57 12.375 1 98.5 89 VAL A CA 1
ATOM 715 C C . VAL A 1 89 ? 7.062 16.531 12.031 1 98.5 89 VAL A C 1
ATOM 717 O O . VAL A 1 89 ? 7.805 16.297 11.078 1 98.5 89 VAL A O 1
ATOM 720 N N . ASP A 1 90 ? 7.227 17.547 12.852 1 98.44 90 ASP A N 1
ATOM 721 C CA . ASP A 1 90 ? 8.266 18.547 12.617 1 98.44 90 ASP A CA 1
ATOM 722 C C . ASP A 1 90 ? 9.656 17.922 12.695 1 98.44 90 ASP A C 1
ATOM 724 O O . ASP A 1 90 ? 10.547 18.266 11.906 1 98.44 90 ASP A O 1
ATOM 728 N N . VAL A 1 91 ? 9.859 17.078 13.609 1 98 91 VAL A N 1
ATOM 729 C CA . VAL A 1 91 ? 11.148 16.406 13.781 1 98 91 VAL A CA 1
ATOM 730 C C . VAL A 1 91 ? 11.477 15.594 12.531 1 98 91 VAL A C 1
ATOM 732 O O . VAL A 1 91 ? 12.594 15.68 12.008 1 98 91 VAL A O 1
ATOM 735 N N . LEU A 1 92 ? 10.523 14.828 12.062 1 98.12 92 LEU A N 1
ATOM 736 C CA . LEU A 1 92 ? 10.75 14 10.883 1 98.12 92 LEU A CA 1
ATOM 737 C C . LEU A 1 92 ? 10.93 14.859 9.641 1 98.12 92 LEU A C 1
ATOM 739 O O . LEU A 1 92 ? 11.727 14.531 8.758 1 98.12 92 LEU A O 1
ATOM 743 N N . TYR A 1 93 ? 10.188 15.945 9.586 1 98.19 93 TYR A N 1
ATOM 744 C CA . TYR A 1 93 ? 10.359 16.891 8.492 1 98.19 93 TYR A CA 1
ATOM 745 C C . TYR A 1 93 ? 11.789 17.406 8.422 1 98.19 93 TYR A C 1
ATOM 747 O O . TYR A 1 93 ? 12.43 17.344 7.367 1 98.19 93 TYR A O 1
ATOM 755 N N . ASN A 1 94 ? 12.25 17.859 9.508 1 97.94 94 ASN A N 1
ATOM 756 C CA . ASN A 1 94 ? 13.609 18.406 9.578 1 97.94 94 ASN A CA 1
ATOM 757 C C . ASN A 1 94 ? 14.648 17.328 9.266 1 97.94 94 ASN A C 1
ATOM 759 O O . ASN A 1 94 ? 15.633 17.594 8.57 1 97.94 94 ASN A O 1
ATOM 763 N N . HIS A 1 95 ? 14.438 16.188 9.781 1 97.19 95 HIS A N 1
ATOM 764 C 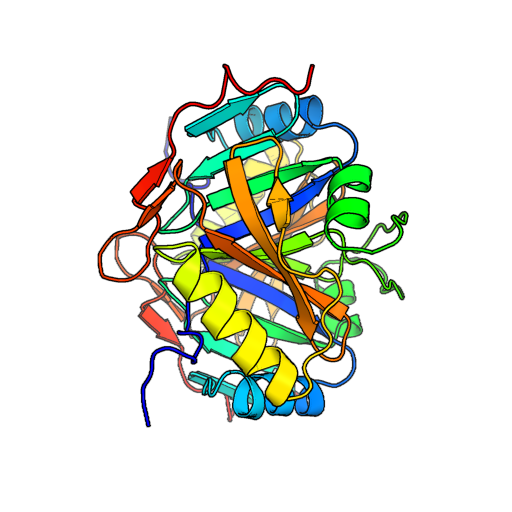CA . HIS A 1 95 ? 15.352 15.086 9.539 1 97.19 95 HIS A CA 1
ATOM 765 C C . HIS A 1 95 ? 15.445 14.75 8.055 1 97.19 95 HIS A C 1
ATOM 767 O O . HIS A 1 95 ? 16.547 14.633 7.508 1 97.19 95 HIS A O 1
ATOM 773 N N . LEU A 1 96 ? 14.305 14.578 7.406 1 97.62 96 LEU A N 1
ATOM 774 C CA . LEU A 1 96 ? 14.266 14.188 6 1 97.62 96 LEU A CA 1
ATOM 775 C C . LEU A 1 96 ? 14.773 15.312 5.105 1 97.62 96 LEU A C 1
ATOM 777 O O . LEU A 1 96 ? 15.422 15.062 4.094 1 97.62 96 LEU A O 1
ATOM 781 N N . LYS A 1 97 ? 14.461 16.516 5.508 1 97.06 97 LYS A N 1
ATOM 782 C CA . LYS A 1 97 ? 14.992 17.656 4.781 1 97.06 97 LYS A CA 1
ATOM 783 C C . LYS A 1 97 ? 16.516 17.703 4.855 1 97.06 97 LYS A C 1
ATOM 785 O O . LYS A 1 97 ? 17.188 17.906 3.84 1 97.06 97 LYS A O 1
ATOM 790 N N . LYS A 1 98 ? 17.078 17.516 5.973 1 96.38 98 LYS A N 1
ATOM 791 C CA . LYS A 1 98 ? 18.516 17.5 6.168 1 96.38 98 LYS A CA 1
ATOM 792 C C . LYS A 1 98 ? 19.172 16.375 5.375 1 96.38 98 LYS A C 1
ATOM 794 O O . LYS A 1 98 ? 20.281 16.516 4.871 1 96.38 98 LYS A O 1
ATOM 799 N N . ALA A 1 99 ? 18.453 15.305 5.309 1 96.5 99 ALA A N 1
ATOM 800 C CA . ALA A 1 99 ? 18.938 14.148 4.555 1 96.5 99 ALA A CA 1
ATOM 801 C C . ALA A 1 99 ? 18.75 14.352 3.057 1 96.5 99 ALA A C 1
ATOM 803 O O . ALA A 1 99 ? 18.984 13.438 2.264 1 96.5 99 ALA A O 1
ATOM 804 N N . GLU A 1 100 ? 18.172 15.477 2.648 1 97.06 100 GLU A N 1
ATOM 805 C CA . GLU A 1 100 ? 18.016 15.898 1.259 1 97.06 100 GLU A CA 1
ATOM 806 C C . GLU A 1 100 ? 16.984 15.039 0.54 1 97.06 100 GLU A C 1
ATOM 808 O O . GLU A 1 100 ? 17.141 14.719 -0.641 1 97.06 100 GLU A O 1
ATOM 813 N N . VAL A 1 101 ? 16.047 14.578 1.278 1 97.75 101 VAL A N 1
ATOM 814 C CA . VAL A 1 101 ? 14.883 13.945 0.676 1 97.75 101 VAL A CA 1
ATOM 815 C C . VAL A 1 101 ? 13.984 15 0.037 1 97.75 101 VAL A C 1
ATOM 817 O O . VAL A 1 101 ? 13.867 16.125 0.55 1 97.75 101 VAL A O 1
ATOM 820 N N . SER A 1 102 ? 13.367 14.703 -1.078 1 98.25 102 SER A N 1
ATOM 821 C CA . SER A 1 102 ? 12.531 15.641 -1.819 1 98.25 102 SER A CA 1
ATOM 822 C C . SER A 1 102 ? 11.195 15.867 -1.12 1 98.25 102 SER A C 1
ATOM 824 O O . SER A 1 102 ? 10.32 15.008 -1.152 1 98.25 102 SER A O 1
ATOM 826 N N . ILE A 1 103 ? 11.062 17.031 -0.499 1 98.5 103 ILE A N 1
ATOM 827 C CA . ILE A 1 103 ? 9.805 17.438 0.121 1 98.5 103 ILE A CA 1
ATOM 828 C C . ILE A 1 103 ? 8.875 18.016 -0.938 1 98.5 103 ILE A C 1
ATOM 830 O O . ILE A 1 103 ? 9.234 18.953 -1.651 1 98.5 103 ILE A O 1
ATOM 834 N N . THR A 1 104 ? 7.691 17.469 -1.062 1 98.06 104 THR A N 1
ATOM 835 C CA . THR A 1 104 ? 6.785 17.953 -2.1 1 98.06 104 THR A CA 1
ATOM 836 C C . THR A 1 104 ? 5.742 18.891 -1.513 1 98.06 104 THR A C 1
ATOM 838 O O . THR A 1 104 ? 5.125 19.672 -2.24 1 98.06 104 THR A O 1
ATOM 841 N N . LYS A 1 105 ? 5.488 18.797 -0.238 1 97.75 105 LYS A N 1
ATOM 842 C CA . LYS A 1 105 ? 4.613 19.688 0.514 1 97.75 105 LYS A CA 1
ATOM 843 C C . LYS A 1 105 ? 5.117 19.875 1.942 1 97.75 105 LYS A C 1
ATOM 845 O O . LYS A 1 105 ? 5.32 18.906 2.668 1 97.75 105 LYS A O 1
ATOM 850 N N . SER A 1 106 ? 5.289 21.109 2.336 1 98.12 106 SER A N 1
ATOM 851 C CA . SER A 1 106 ? 5.75 21.406 3.686 1 98.12 106 SER A CA 1
ATOM 852 C C . SER A 1 106 ? 4.656 21.141 4.715 1 98.12 106 SER A C 1
ATOM 854 O O . SER A 1 106 ? 3.479 21.047 4.367 1 98.12 106 SER A O 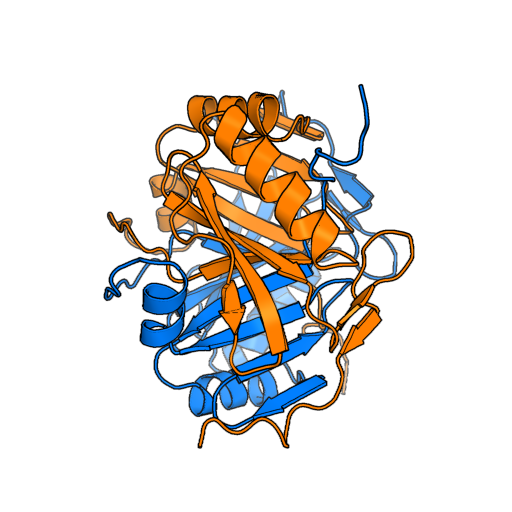1
ATOM 856 N N . PRO A 1 107 ? 5.086 20.984 5.973 1 98.44 107 PRO A N 1
ATOM 857 C CA . PRO A 1 107 ? 4.078 20.688 6.996 1 98.44 107 PRO A CA 1
ATOM 858 C C . PRO A 1 107 ? 2.951 21.719 7.031 1 98.44 107 PRO A C 1
ATOM 860 O O . PRO A 1 107 ? 3.205 22.922 6.953 1 98.44 107 PRO A O 1
ATOM 863 N N . GLU A 1 108 ? 1.753 21.203 7.164 1 98 108 GLU A N 1
ATOM 864 C CA . GLU A 1 108 ? 0.587 22.078 7.234 1 98 108 GLU A CA 1
ATOM 865 C C . GLU A 1 108 ? -0.576 21.406 7.945 1 98 108 GLU A C 1
ATOM 867 O O . GLU A 1 108 ? -0.64 20.172 8 1 98 108 GLU A O 1
ATOM 872 N N . GLU A 1 109 ? -1.459 22.219 8.414 1 96.19 109 GLU A N 1
ATOM 873 C CA . GLU A 1 109 ? -2.717 21.719 8.961 1 96.19 109 GLU A CA 1
ATOM 874 C C . GLU A 1 109 ? -3.729 21.438 7.852 1 96.19 109 GLU A C 1
ATOM 876 O O . GLU A 1 109 ? -3.826 22.203 6.887 1 96.19 109 GLU A O 1
ATOM 881 N N . THR A 1 110 ? -4.434 20.375 8.031 1 91.19 110 THR A N 1
ATOM 882 C CA . THR A 1 110 ? -5.457 20.047 7.039 1 91.19 110 THR A CA 1
ATOM 883 C C . THR A 1 110 ? -6.844 20.438 7.547 1 91.19 110 THR A C 1
ATOM 885 O O . THR A 1 110 ? -7.023 20.688 8.742 1 91.19 110 THR A O 1
ATOM 888 N N . PHE A 1 111 ? -7.793 20.391 6.684 1 82.88 111 PHE A N 1
ATOM 889 C CA . PHE A 1 111 ? -9.164 20.75 7.027 1 82.88 111 PHE A CA 1
ATOM 890 C C . PHE A 1 111 ? -9.789 19.688 7.93 1 82.88 111 PHE A C 1
ATOM 892 O O . PHE A 1 111 ? -10.742 19.969 8.656 1 82.88 111 PHE A O 1
ATOM 899 N N . PHE A 1 112 ? -9.242 18.562 7.949 1 81.38 112 PHE A N 1
ATOM 900 C CA . PHE A 1 112 ? -9.828 17.5 8.758 1 81.38 112 PHE A CA 1
ATOM 901 C C . PHE A 1 112 ? -9.109 17.391 10.102 1 81.38 112 PHE A C 1
ATOM 903 O O . PHE A 1 112 ? -9.367 16.453 10.867 1 81.38 112 PHE A O 1
ATOM 910 N N . GLY A 1 113 ? -8.164 18.266 10.391 1 87.5 113 GLY A N 1
ATOM 911 C CA . GLY A 1 113 ? -7.574 18.359 11.719 1 87.5 113 GLY A CA 1
ATOM 912 C C . GLY A 1 113 ? -6.227 17.672 11.828 1 87.5 113 GLY A C 1
ATOM 913 O O . GLY A 1 113 ? -5.641 17.609 12.906 1 87.5 113 GLY A O 1
ATOM 914 N N . ALA A 1 114 ? -5.75 17.203 10.789 1 94.81 114 ALA A N 1
ATOM 915 C CA . ALA A 1 114 ? -4.438 16.562 10.789 1 94.81 114 ALA A CA 1
ATOM 916 C C . ALA A 1 114 ? -3.332 17.562 10.5 1 94.81 114 ALA A C 1
ATOM 918 O O . ALA A 1 114 ? -3.604 18.688 10.047 1 94.81 114 ALA A O 1
ATOM 919 N N . TYR A 1 115 ? -2.146 17.25 10.906 1 98.38 115 TYR A N 1
ATOM 920 C CA . TYR A 1 115 ? -0.913 17.953 10.586 1 98.38 115 TYR A CA 1
ATOM 921 C C . TYR A 1 115 ? 0.044 17.047 9.805 1 98.38 115 TYR A C 1
ATOM 923 O O . TYR A 1 115 ? 0.466 16.016 10.305 1 98.38 115 TYR A O 1
ATOM 931 N N . ILE A 1 116 ? 0.292 17.516 8.516 1 98.62 116 ILE A N 1
ATOM 932 C CA . ILE A 1 116 ? 0.914 16.531 7.637 1 98.62 116 ILE A CA 1
ATOM 933 C C . ILE A 1 116 ? 1.969 17.203 6.766 1 98.62 116 ILE A C 1
ATOM 935 O O . ILE A 1 116 ? 1.959 18.422 6.605 1 98.62 116 ILE A O 1
ATOM 939 N N . PHE A 1 117 ? 2.854 16.469 6.199 1 98.56 117 PHE A N 1
ATOM 940 C CA . PHE A 1 117 ? 3.646 16.859 5.043 1 98.56 117 PHE A CA 1
ATOM 941 C C . PHE A 1 117 ? 3.861 15.672 4.105 1 98.56 117 PHE A C 1
ATOM 943 O O . PHE A 1 117 ? 3.617 14.523 4.48 1 98.56 117 PHE A O 1
ATOM 950 N N . TYR A 1 118 ? 4.223 15.969 2.879 1 98.62 118 TYR A N 1
ATOM 951 C CA . TYR A 1 118 ? 4.484 14.945 1.877 1 98.62 118 TYR A CA 1
ATOM 952 C C . TYR A 1 118 ? 5.926 15.023 1.383 1 98.62 118 TYR A C 1
ATOM 954 O O . TYR A 1 118 ? 6.5 16.109 1.296 1 98.62 118 TYR A O 1
ATOM 962 N N . PHE A 1 119 ? 6.441 13.891 1.024 1 98.44 119 PHE A N 1
ATOM 963 C CA . PHE A 1 119 ? 7.711 13.781 0.317 1 98.44 119 PHE A CA 1
ATOM 964 C C . PHE A 1 119 ? 7.676 12.617 -0.672 1 98.44 119 PHE A C 1
ATOM 966 O O . PHE A 1 119 ? 6.703 11.867 -0.719 1 98.44 119 PHE A O 1
ATOM 973 N N . GLU A 1 120 ? 8.664 12.531 -1.493 1 98.25 120 GLU A N 1
ATOM 974 C CA . GLU A 1 120 ? 8.734 11.453 -2.471 1 98.25 120 GLU A CA 1
ATOM 975 C C . GLU A 1 120 ? 10.125 10.828 -2.508 1 98.25 120 GLU A C 1
ATOM 977 O O . GLU A 1 120 ? 11.117 11.492 -2.215 1 98.25 120 GLU A O 1
ATOM 982 N N . ASP A 1 121 ? 10.164 9.523 -2.762 1 97.75 121 ASP A N 1
ATOM 983 C CA . ASP A 1 121 ? 11.461 8.883 -2.955 1 97.75 121 ASP A CA 1
ATOM 984 C C . ASP A 1 121 ? 12.039 9.211 -4.328 1 97.75 121 ASP A C 1
ATOM 986 O O . ASP A 1 121 ? 11.5 10.055 -5.051 1 97.75 121 ASP A O 1
ATOM 990 N N . ILE A 1 122 ? 13.078 8.609 -4.777 1 97 122 ILE A N 1
ATOM 991 C CA . ILE A 1 122 ? 13.867 9.016 -5.938 1 97 122 ILE A CA 1
ATOM 992 C C . ILE A 1 122 ? 13.125 8.633 -7.219 1 97 122 ILE A C 1
ATOM 994 O O . ILE A 1 122 ? 13.547 9 -8.32 1 97 122 ILE A O 1
ATOM 998 N N . GLU A 1 123 ? 12.039 7.855 -7.121 1 96.12 123 GLU A N 1
ATOM 999 C CA . GLU A 1 123 ? 11.227 7.543 -8.297 1 96.12 123 GLU A CA 1
ATOM 1000 C C . GLU A 1 123 ? 9.789 8.023 -8.117 1 96.12 123 GLU A C 1
ATOM 1002 O O . GLU A 1 123 ? 8.852 7.398 -8.625 1 96.12 123 GLU A O 1
ATOM 1007 N N . SER A 1 124 ? 9.547 8.969 -7.27 1 95.44 124 SER A N 1
ATOM 1008 C CA . SER A 1 124 ? 8.312 9.727 -7.117 1 95.44 124 SER A CA 1
ATOM 1009 C C . SER A 1 124 ? 7.234 8.891 -6.43 1 95.44 124 SER A C 1
ATOM 1011 O O . SER A 1 124 ? 6.043 9.078 -6.68 1 95.44 124 SER A O 1
ATOM 1013 N N . ASN A 1 125 ? 7.613 7.879 -5.727 1 97.19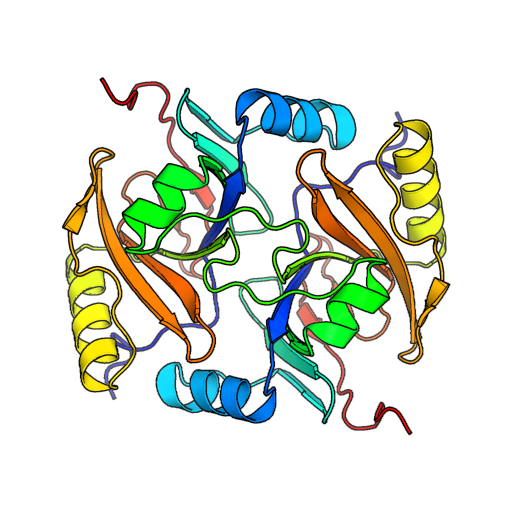 125 ASN A N 1
ATOM 1014 C CA . ASN A 1 125 ? 6.656 7.266 -4.812 1 97.19 125 ASN A CA 1
ATOM 1015 C C . ASN A 1 125 ? 6.398 8.148 -3.596 1 97.19 125 ASN A C 1
ATOM 1017 O O . ASN A 1 125 ? 7.336 8.547 -2.9 1 97.19 125 ASN A O 1
ATOM 1021 N N . LEU A 1 126 ? 5.152 8.414 -3.328 1 98.19 126 LEU A N 1
ATOM 1022 C CA . LEU A 1 126 ? 4.793 9.461 -2.375 1 98.19 126 LEU A CA 1
ATOM 1023 C C . LEU A 1 126 ? 4.566 8.875 -0.985 1 98.19 126 LEU A C 1
ATOM 1025 O O . LEU A 1 126 ? 3.951 7.816 -0.846 1 98.19 126 LEU A O 1
ATOM 1029 N N . TRP A 1 127 ? 5.07 9.602 -0.042 1 98.69 127 TRP A N 1
ATOM 1030 C CA . TRP A 1 127 ? 4.887 9.32 1.378 1 98.69 127 TRP A CA 1
ATOM 1031 C C . TRP A 1 127 ? 4.223 10.5 2.082 1 98.69 127 TRP A C 1
ATOM 1033 O O . TRP A 1 127 ? 4.477 11.656 1.743 1 98.69 127 TRP A O 1
ATOM 1043 N N . GLU A 1 128 ? 3.439 10.211 3.031 1 98.75 128 GLU A N 1
ATOM 1044 C CA . GLU A 1 128 ? 2.836 11.195 3.93 1 98.75 128 GLU A CA 1
ATOM 1045 C C . GLU A 1 128 ? 3.236 10.938 5.379 1 98.75 128 GLU A C 1
ATOM 1047 O O . GLU A 1 128 ? 3.09 9.82 5.879 1 98.75 128 GLU A O 1
ATOM 1052 N N . ILE A 1 129 ? 3.781 11.891 6.012 1 98.69 129 ILE A N 1
ATOM 1053 C CA . ILE A 1 129 ? 3.916 11.867 7.461 1 98.69 129 ILE A CA 1
ATOM 1054 C C . ILE A 1 129 ? 2.768 12.648 8.102 1 98.69 129 ILE A C 1
ATOM 1056 O O . ILE A 1 129 ? 2.486 13.789 7.703 1 98.69 129 ILE A O 1
ATOM 1060 N N . ALA A 1 130 ? 2.162 11.992 9.109 1 98.5 130 ALA A N 1
ATOM 1061 C CA . ALA A 1 130 ? 0.948 12.656 9.578 1 98.5 130 ALA A CA 1
ATOM 1062 C C . ALA A 1 130 ? 0.79 12.492 11.094 1 98.5 130 ALA A C 1
ATOM 1064 O O . ALA A 1 130 ? 1.07 11.422 11.641 1 98.5 130 ALA A O 1
ATOM 1065 N N . TYR A 1 131 ? 0.413 13.484 11.711 1 98.31 131 TYR A N 1
ATOM 1066 C CA . TYR A 1 131 ? -0.339 13.406 12.953 1 98.31 131 TYR A CA 1
ATOM 1067 C C . TYR A 1 131 ? -1.835 13.547 12.703 1 98.31 131 TYR A C 1
ATOM 1069 O O . TYR A 1 131 ? -2.307 14.617 12.312 1 98.31 131 TYR A O 1
ATOM 1077 N N . ASN A 1 132 ? -2.555 12.492 12.828 1 96.62 132 ASN A N 1
ATOM 1078 C CA . ASN A 1 132 ? -4.004 12.438 12.664 1 96.62 132 ASN A CA 1
ATOM 1079 C C . ASN A 1 132 ? -4.695 12.016 13.953 1 96.62 132 ASN A C 1
ATOM 1081 O O . ASN A 1 132 ? -4.652 10.844 14.336 1 96.62 132 ASN A O 1
ATOM 1085 N N . PRO A 1 133 ? -5.324 12.906 14.633 1 93.31 133 PRO A N 1
ATOM 1086 C CA . PRO A 1 133 ? -5.91 12.609 15.938 1 93.31 133 PRO A CA 1
ATOM 1087 C C . PRO A 1 133 ? -7.086 11.641 15.852 1 93.31 133 PRO A C 1
ATOM 1089 O O . PRO A 1 133 ? -7.551 11.133 16.875 1 93.31 133 PRO A O 1
ATOM 1092 N N . MET A 1 134 ? -7.602 11.328 14.711 1 92.75 134 MET A N 1
ATOM 1093 C CA . MET A 1 134 ? -8.734 10.422 14.539 1 92.75 134 MET A CA 1
ATOM 1094 C C . MET A 1 134 ? -8.273 8.969 14.508 1 92.75 134 MET A C 1
ATOM 1096 O O . MET A 1 134 ? -9.094 8.055 14.57 1 92.75 134 MET A O 1
ATOM 1100 N N . ILE A 1 135 ? -6.98 8.781 14.391 1 94.94 135 ILE A N 1
ATOM 1101 C CA . ILE A 1 135 ? -6.41 7.441 14.281 1 94.94 135 ILE A CA 1
ATOM 1102 C C . ILE A 1 135 ? -5.688 7.082 15.578 1 94.94 135 ILE A C 1
ATOM 1104 O O . ILE A 1 135 ? -4.953 7.902 16.141 1 94.94 135 ILE A O 1
ATOM 1108 N N . GLU A 1 136 ? -5.988 5.93 15.992 1 95.06 136 GLU A N 1
ATOM 1109 C CA . GLU A 1 136 ? -5.285 5.418 17.172 1 95.06 136 GLU A CA 1
ATOM 1110 C C . GLU A 1 136 ? -4.273 4.344 16.781 1 95.06 136 GLU A C 1
ATOM 1112 O O . GLU A 1 136 ? -4.598 3.416 16.031 1 95.06 136 GLU A O 1
ATOM 1117 N N . LEU A 1 137 ? -3.088 4.488 17.297 1 96 137 LEU A N 1
ATOM 1118 C CA . LEU A 1 137 ? -2.025 3.51 17.078 1 96 137 LEU A CA 1
ATOM 1119 C C . LEU A 1 137 ? -1.742 2.727 18.359 1 96 137 LEU A C 1
ATOM 1121 O O . LEU A 1 137 ? -1.779 3.287 19.453 1 96 137 LEU A O 1
ATOM 1125 N N . ASP A 1 138 ? -1.465 1.495 18.297 1 96.19 138 ASP A N 1
ATOM 1126 C CA . ASP A 1 138 ? -0.954 0.759 19.438 1 96.19 138 ASP A CA 1
ATOM 1127 C C . ASP A 1 138 ? 0.551 0.964 19.609 1 96.19 138 ASP A C 1
ATOM 1129 O O . ASP A 1 138 ? 1.181 1.641 18.781 1 96.19 138 ASP A O 1
ATOM 1133 N N . PRO A 1 139 ? 1.128 0.466 20.625 1 93.38 139 PRO A N 1
ATOM 1134 C CA . PRO A 1 139 ? 2.545 0.736 20.891 1 93.38 139 PRO A CA 1
ATOM 1135 C C . PRO A 1 139 ? 3.457 0.221 19.781 1 93.38 139 PRO A C 1
ATOM 1137 O O . PRO A 1 139 ? 4.582 0.705 19.625 1 93.38 139 PRO A O 1
ATOM 1140 N N . SER A 1 140 ? 3.039 -0.705 18.938 1 92.38 140 SER A N 1
ATOM 1141 C CA . SER A 1 140 ? 3.842 -1.248 17.844 1 92.38 140 SER A CA 1
ATOM 1142 C C . SER A 1 140 ? 3.656 -0.439 16.562 1 92.38 140 SER A C 1
ATOM 1144 O O . SER A 1 140 ? 4.305 -0.712 15.555 1 92.38 140 SER A O 1
ATOM 1146 N N . GLY A 1 141 ? 2.75 0.552 16.625 1 93.81 141 GLY A N 1
ATOM 1147 C CA . GLY A 1 141 ? 2.535 1.423 15.477 1 93.81 141 GLY A CA 1
ATOM 1148 C C . GLY A 1 141 ? 1.418 0.946 14.57 1 93.81 141 GLY A C 1
ATOM 1149 O O . GLY A 1 141 ? 1.225 1.488 13.484 1 93.81 141 GLY A O 1
ATOM 1150 N N . ASN A 1 142 ? 0.687 -0.093 14.984 1 96.44 142 ASN A N 1
ATOM 1151 C CA . ASN A 1 142 ? -0.467 -0.555 14.219 1 96.44 142 ASN A CA 1
ATOM 1152 C C . ASN A 1 142 ? -1.688 0.326 14.461 1 96.44 142 ASN A C 1
ATOM 1154 O O . ASN A 1 142 ? -1.928 0.769 15.586 1 96.44 142 ASN A O 1
ATOM 1158 N N . VAL A 1 143 ? -2.412 0.512 13.438 1 97 143 VAL A N 1
ATOM 1159 C CA . VAL A 1 143 ? -3.68 1.217 13.578 1 97 143 VAL A CA 1
ATOM 1160 C C . VAL A 1 143 ? -4.695 0.312 14.273 1 97 143 VAL A C 1
ATOM 1162 O O . VAL A 1 143 ? -4.957 -0.804 13.82 1 97 143 VAL A O 1
ATOM 1165 N N . VAL A 1 144 ? -5.309 0.814 15.289 1 94.62 144 VAL A N 1
ATOM 1166 C CA . VAL A 1 144 ? -6.215 -0.05 16.047 1 94.62 144 VAL A CA 1
ATOM 1167 C C . VAL A 1 144 ? -7.633 0.516 15.984 1 94.62 144 VAL A C 1
ATOM 1169 O O . VAL A 1 144 ? -8.602 -0.196 16.266 1 94.62 144 VAL A O 1
ATOM 1172 N N . SER A 1 145 ? -7.691 1.81 15.656 1 92 145 SER A N 1
ATOM 1173 C CA . SER A 1 145 ? -9.023 2.381 15.508 1 92 145 SER A CA 1
ATOM 1174 C C . SER A 1 145 ? -8.992 3.66 14.68 1 92 145 SER A C 1
ATOM 1176 O O . SER A 1 145 ? -7.93 4.25 14.484 1 92 145 SER A O 1
ATOM 1178 N N . HIS A 1 146 ? -10.086 3.982 14.148 1 91.31 146 HIS A N 1
ATOM 1179 C CA . HIS A 1 146 ? -10.359 5.25 13.484 1 91.31 146 HIS A CA 1
ATOM 1180 C C . HIS A 1 146 ? -11.688 5.84 13.961 1 91.31 146 HIS A C 1
ATOM 1182 O O . HIS A 1 146 ? -12.719 5.168 13.914 1 91.31 146 HIS A O 1
ATOM 1188 N N . GLN A 1 147 ? -11.633 7.031 14.312 1 88.38 147 GLN A N 1
ATOM 1189 C CA . GLN A 1 147 ? -12.875 7.68 14.727 1 88.38 147 GLN A CA 1
ATOM 1190 C C . GLN A 1 147 ? -13.789 7.941 13.531 1 88.38 147 GLN A C 1
ATOM 1192 O O . GLN A 1 147 ? -13.328 7.941 12.383 1 88.38 147 GLN A O 1
ATOM 1197 N N . ASP A 1 148 ? -15.062 8.141 13.883 1 85.06 148 ASP A N 1
ATOM 1198 C CA . ASP A 1 148 ? -16.031 8.484 12.852 1 85.06 148 ASP A CA 1
ATOM 1199 C C . ASP A 1 148 ? -15.758 9.875 12.273 1 85.06 148 ASP A C 1
ATOM 1201 O O . ASP A 1 148 ? -15.375 10.789 13.008 1 85.06 148 ASP A O 1
ATOM 1205 N N . ILE A 1 149 ? -15.992 9.992 10.953 1 82.31 149 ILE A N 1
ATOM 1206 C CA . ILE A 1 149 ? -15.672 11.266 10.32 1 82.31 149 ILE A CA 1
ATOM 1207 C C . ILE A 1 149 ? -16.891 11.789 9.57 1 82.31 149 ILE A C 1
ATOM 1209 O O . ILE A 1 149 ? -16.766 12.664 8.711 1 82.31 149 ILE A O 1
ATOM 1213 N N . LEU A 1 150 ? -17.969 11.195 9.758 1 75.81 150 LEU A N 1
ATOM 1214 C CA . LEU A 1 150 ? -19.188 11.617 9.062 1 75.81 150 LEU A CA 1
ATOM 1215 C C . LEU A 1 150 ? -19.391 13.125 9.188 1 75.81 150 LEU A C 1
ATOM 1217 O O . LEU A 1 150 ? -19.859 13.773 8.25 1 75.81 150 LEU A O 1
ATOM 122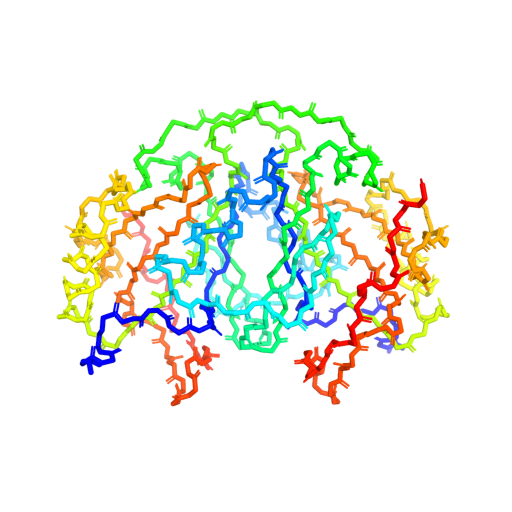1 N N . HIS A 1 151 ? -18.969 13.68 10.289 1 70.62 151 HIS A N 1
ATOM 1222 C CA . HIS A 1 151 ? -19.203 15.086 10.602 1 70.62 151 HIS A CA 1
ATOM 1223 C C . HIS A 1 151 ? -18.188 15.984 9.914 1 70.62 151 HIS A C 1
ATOM 1225 O O . HIS A 1 151 ? -18.375 17.203 9.852 1 70.62 151 HIS A O 1
ATOM 1231 N N . LEU A 1 152 ? -17.109 15.422 9.359 1 64.94 152 LEU A N 1
ATOM 1232 C CA . LEU A 1 152 ? -16.016 16.203 8.781 1 64.94 152 LEU A CA 1
ATOM 1233 C C . LEU A 1 152 ? -16.266 16.438 7.289 1 64.94 152 LEU A C 1
ATOM 1235 O O . LEU A 1 152 ? -15.5 15.938 6.453 1 64.94 152 LEU A O 1
ATOM 1239 N N . GLU A 1 153 ? -17.5 16.797 6.867 1 60.06 153 GLU A N 1
ATOM 1240 C CA . GLU A 1 153 ? -17.781 17.031 5.453 1 60.06 153 GLU A CA 1
ATOM 1241 C C . GLU A 1 153 ? -17.234 18.375 4.992 1 60.06 153 GLU A C 1
ATOM 1243 O O . GLU A 1 153 ? -17.234 19.344 5.754 1 60.06 153 GLU A O 1
ATOM 1248 N N . GLN A 1 154 ? -16.203 18.328 4 1 51.81 154 GLN A N 1
ATOM 1249 C CA . GLN A 1 154 ? -15.781 19.594 3.41 1 51.81 154 GLN A CA 1
ATOM 1250 C C . GLN A 1 154 ? -16.984 20.422 3 1 51.81 154 GLN A C 1
ATOM 1252 O O . GLN A 1 154 ? -17.953 19.906 2.42 1 51.81 154 GLN A O 1
ATOM 1257 N N . SER A 1 155 ? -17.188 21.5 3.725 1 45.34 155 SER A N 1
ATOM 1258 C CA . SER A 1 155 ? -18.234 22.438 3.357 1 45.34 155 SER A CA 1
ATOM 1259 C C . SER A 1 155 ? -18.109 22.859 1.896 1 45.34 155 SER A C 1
ATOM 1261 O O . SER A 1 155 ? -17 22.922 1.352 1 45.34 155 SER A O 1
ATOM 1263 N N . MET B 1 1 ? 22.297 7.562 18.875 1 35.84 1 MET B N 1
ATOM 1264 C CA . MET B 1 1 ? 21.734 8.586 18 1 35.84 1 MET B CA 1
ATOM 1265 C C . MET B 1 1 ? 20.219 8.656 18.172 1 35.84 1 MET B C 1
ATOM 1267 O O . MET B 1 1 ? 19.531 7.629 18.188 1 35.84 1 MET B O 1
ATOM 1271 N N . ASN B 1 2 ? 19.594 9.57 18.688 1 41.19 2 ASN B N 1
ATOM 1272 C CA . ASN B 1 2 ? 18.219 9.805 19.109 1 41.19 2 ASN B CA 1
ATOM 1273 C C . ASN B 1 2 ? 17.219 9.383 18.047 1 41.19 2 ASN B C 1
ATOM 1275 O O . ASN B 1 2 ? 17.281 9.859 16.906 1 41.19 2 ASN B O 1
ATOM 1279 N N . GLN B 1 3 ? 16.75 8.156 18.078 1 55 3 GLN B N 1
ATOM 1280 C CA . GLN B 1 3 ? 15.883 7.344 17.219 1 55 3 GLN B CA 1
ATOM 1281 C C . GLN B 1 3 ? 14.641 8.117 16.797 1 55 3 GLN B C 1
ATOM 1283 O O . GLN B 1 3 ? 13.789 7.59 16.078 1 55 3 GLN B O 1
ATOM 1288 N N . LYS B 1 4 ? 14.461 9.43 17.328 1 61.25 4 LYS B N 1
ATOM 1289 C CA . LYS B 1 4 ? 13.242 10.203 17.109 1 61.25 4 LYS B CA 1
ATOM 1290 C C . LYS B 1 4 ? 13.172 10.742 15.688 1 61.25 4 LYS B C 1
ATOM 1292 O O . LYS B 1 4 ? 12.086 10.992 15.164 1 61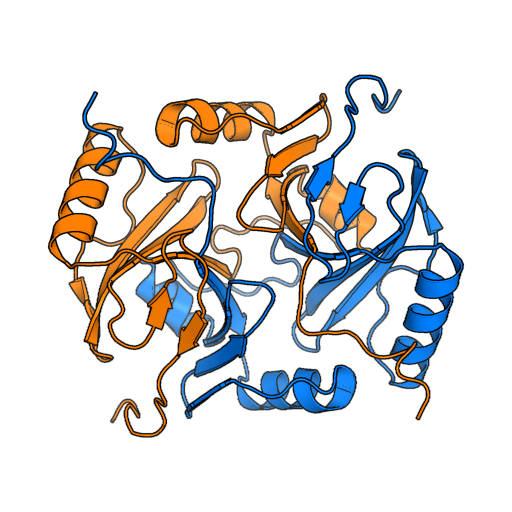.25 4 LYS B O 1
ATOM 1297 N N . GLY B 1 5 ? 14.141 10.445 14.961 1 74 5 GLY B N 1
ATOM 1298 C CA . GLY B 1 5 ? 14.156 10.977 13.602 1 74 5 GLY B CA 1
ATOM 1299 C C . GLY B 1 5 ? 14.172 9.898 12.539 1 74 5 GLY B C 1
ATOM 1300 O O . GLY B 1 5 ? 14.211 10.203 11.344 1 74 5 GLY B O 1
ATOM 1301 N N . LYS B 1 6 ? 14.039 8.688 13.039 1 87.75 6 LYS B N 1
ATOM 1302 C CA . LYS B 1 6 ? 14.102 7.617 12.047 1 87.75 6 LYS B CA 1
ATOM 1303 C C . LYS B 1 6 ? 12.727 7.012 11.805 1 87.75 6 LYS B C 1
ATOM 1305 O O . LYS B 1 6 ? 11.93 6.867 12.734 1 87.75 6 LYS B O 1
ATOM 1310 N N . LEU B 1 7 ? 12.445 6.734 10.609 1 95.81 7 LEU B N 1
ATOM 1311 C CA . LEU B 1 7 ? 11.219 6.035 10.258 1 95.81 7 LEU B CA 1
ATOM 1312 C C . LEU B 1 7 ? 11.336 4.543 10.547 1 95.81 7 LEU B C 1
ATOM 1314 O O . LEU B 1 7 ? 12.234 3.875 10.023 1 95.81 7 LEU B O 1
ATOM 1318 N N . LYS B 1 8 ? 10.477 4.074 11.398 1 96.19 8 LYS B N 1
ATOM 1319 C CA . LYS B 1 8 ? 10.438 2.635 11.625 1 96.19 8 LYS B CA 1
ATOM 1320 C C . LYS B 1 8 ? 9.836 1.899 10.438 1 96.19 8 LYS B C 1
ATOM 1322 O O . LYS B 1 8 ? 9.172 2.51 9.594 1 96.19 8 LYS B O 1
ATOM 1327 N N . GLU B 1 9 ? 10.07 0.596 10.344 1 97.25 9 GLU B N 1
ATOM 1328 C CA . GLU B 1 9 ? 9.555 -0.231 9.258 1 97.25 9 GLU B CA 1
ATOM 1329 C C . GLU B 1 9 ? 8.07 -0.531 9.445 1 97.25 9 GLU B C 1
ATOM 1331 O O . GLU B 1 9 ? 7.699 -1.648 9.812 1 97.25 9 GLU B O 1
ATOM 1336 N N . ARG B 1 10 ? 7.289 0.411 9.141 1 97.81 10 ARG B N 1
ATOM 1337 C CA . ARG B 1 10 ? 5.84 0.284 9.227 1 97.81 10 ARG B CA 1
ATOM 1338 C C . ARG B 1 10 ? 5.145 1.347 8.383 1 97.81 10 ARG B C 1
ATOM 1340 O O . ARG B 1 10 ? 5.75 2.357 8.023 1 97.81 10 ARG B O 1
ATOM 1347 N N . ILE B 1 11 ? 3.92 1.122 8.062 1 98.44 11 ILE B N 1
ATOM 1348 C CA . ILE B 1 11 ? 3.029 2.125 7.488 1 98.44 11 ILE B CA 1
ATOM 1349 C C . ILE B 1 11 ? 1.686 2.1 8.211 1 98.44 11 ILE B C 1
ATOM 1351 O O . ILE B 1 11 ? 1.368 1.134 8.914 1 98.44 11 ILE B O 1
ATOM 1355 N N . SER B 1 12 ? 0.945 3.174 8.039 1 98.56 12 SER B N 1
ATOM 1356 C CA . SER B 1 12 ? -0.33 3.301 8.734 1 98.56 12 SER B CA 1
ATOM 1357 C C . SER B 1 12 ? -1.501 3.273 7.758 1 98.56 12 SER B C 1
ATOM 1359 O O . SER B 1 12 ? -2.586 2.793 8.094 1 98.56 12 SER B O 1
ATOM 1361 N N . ILE B 1 13 ? -1.27 3.852 6.574 1 98.62 13 ILE B N 1
ATOM 1362 C CA . ILE B 1 13 ? -2.363 3.988 5.621 1 98.62 13 ILE B CA 1
ATOM 1363 C C . ILE B 1 13 ? -1.826 3.842 4.199 1 98.62 13 ILE B C 1
ATOM 1365 O O . ILE B 1 13 ? -0.762 4.371 3.871 1 98.62 13 ILE B O 1
ATOM 1369 N N . ILE B 1 14 ? -2.473 3.131 3.414 1 98.81 14 ILE B N 1
ATOM 1370 C CA . ILE B 1 14 ? -2.381 3.215 1.961 1 98.81 14 ILE B CA 1
ATOM 1371 C C . ILE B 1 14 ? -3.559 4.02 1.414 1 98.81 14 ILE B C 1
ATOM 1373 O O . ILE B 1 14 ? -4.719 3.66 1.635 1 98.81 14 ILE B O 1
ATOM 1377 N N . THR B 1 15 ? -3.283 5.078 0.775 1 98.44 15 THR B N 1
ATOM 1378 C CA . THR B 1 15 ? -4.348 5.844 0.134 1 98.44 15 THR B CA 1
ATOM 1379 C C . THR B 1 15 ? -4.266 5.715 -1.384 1 98.44 15 THR B C 1
ATOM 1381 O O . THR B 1 15 ? -3.225 5.984 -1.982 1 98.44 15 THR B O 1
ATOM 1384 N N . ILE B 1 16 ? -5.324 5.32 -1.964 1 98.31 16 ILE B N 1
ATOM 1385 C CA . ILE B 1 16 ? -5.406 5.172 -3.412 1 98.31 16 ILE B CA 1
ATOM 1386 C C . ILE B 1 16 ? -6.305 6.266 -3.988 1 98.31 16 ILE B C 1
ATOM 1388 O O . ILE B 1 16 ? -7.41 6.496 -3.496 1 98.31 16 ILE B O 1
ATOM 1392 N N . GLY B 1 17 ? -5.781 6.938 -4.988 1 97.31 17 GLY B N 1
ATOM 1393 C CA . GLY B 1 17 ? -6.574 7.922 -5.711 1 97.31 17 GLY B CA 1
ATOM 1394 C C . GLY B 1 17 ? -7.578 7.297 -6.66 1 97.31 17 GLY B C 1
ATOM 1395 O O . GLY B 1 17 ? -7.234 6.398 -7.43 1 97.31 17 GLY B O 1
ATOM 1396 N N . VAL B 1 18 ? -8.789 7.809 -6.629 1 97.19 18 VAL B N 1
ATOM 1397 C CA . VAL B 1 18 ? -9.828 7.219 -7.465 1 97.19 18 VAL B CA 1
ATOM 1398 C C . VAL B 1 18 ? -10.656 8.328 -8.117 1 97.19 18 VAL B C 1
ATOM 1400 O O . VAL B 1 18 ? -10.609 9.477 -7.684 1 97.19 18 VAL B O 1
ATOM 1403 N N . LYS B 1 19 ? -11.391 7.969 -9.164 1 96.06 19 LYS B N 1
ATOM 1404 C CA . LYS B 1 19 ? -12.234 8.922 -9.883 1 96.06 19 LYS B CA 1
ATOM 1405 C C . LYS B 1 19 ? -13.617 9.016 -9.258 1 96.06 19 LYS B C 1
ATOM 1407 O O . LYS B 1 19 ? -14.148 10.117 -9.07 1 96.06 19 LYS B O 1
ATOM 1412 N N . ASN B 1 20 ? -14.281 7.914 -8.977 1 97.25 20 ASN B N 1
ATOM 1413 C CA . ASN B 1 20 ?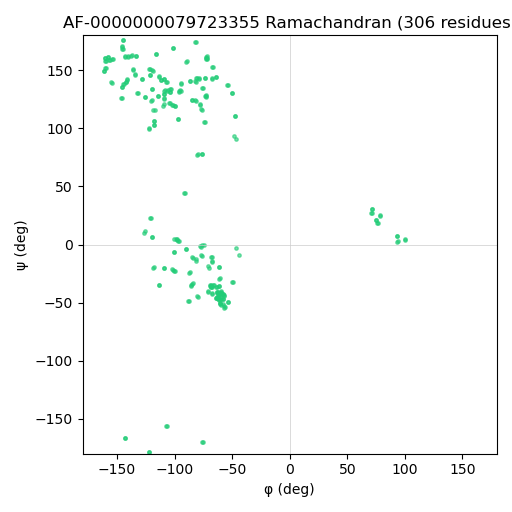 -15.633 7.855 -8.414 1 97.25 20 ASN B CA 1
ATOM 1414 C C . ASN B 1 20 ? -15.656 7.07 -7.105 1 97.25 20 ASN B C 1
ATOM 1416 O O . ASN B 1 20 ? -15.734 5.844 -7.113 1 97.25 20 ASN B O 1
ATOM 1420 N N . LEU B 1 21 ? -15.672 7.785 -6.027 1 97.12 21 LEU B N 1
ATOM 1421 C CA . LEU B 1 21 ? -15.531 7.211 -4.695 1 97.12 21 LEU B CA 1
ATOM 1422 C C . LEU B 1 21 ? -16.688 6.258 -4.391 1 97.12 21 LEU B C 1
ATOM 1424 O O . LEU B 1 21 ? -16.469 5.164 -3.873 1 97.12 21 LEU B O 1
ATOM 1428 N N . GLN B 1 22 ? -17.859 6.633 -4.688 1 97.12 22 GLN B N 1
ATOM 1429 C CA . GLN B 1 22 ? -19.016 5.805 -4.387 1 97.12 22 GLN B CA 1
ATOM 1430 C C . GLN B 1 22 ? -18.953 4.48 -5.145 1 97.12 22 GLN B C 1
ATOM 1432 O O . GLN B 1 22 ? -19.281 3.428 -4.59 1 97.12 22 GLN B O 1
ATOM 1437 N N . ASN B 1 23 ? -18.641 4.52 -6.426 1 98 23 ASN B N 1
ATOM 1438 C CA . ASN B 1 23 ? -18.516 3.297 -7.215 1 98 23 ASN B CA 1
ATOM 1439 C C . ASN B 1 23 ? -17.469 2.355 -6.625 1 98 23 ASN B C 1
ATOM 1441 O O . ASN B 1 23 ? -17.672 1.141 -6.586 1 98 23 ASN B O 1
ATOM 1445 N N . ILE B 1 24 ? -16.344 2.926 -6.211 1 98 24 ILE B N 1
ATOM 1446 C CA . ILE B 1 24 ? -15.281 2.125 -5.613 1 98 24 ILE B CA 1
ATOM 1447 C C . ILE B 1 24 ? -15.766 1.505 -4.309 1 98 24 ILE B C 1
ATOM 1449 O O . ILE B 1 24 ? -15.531 0.324 -4.047 1 98 24 ILE B O 1
ATOM 1453 N N . ARG B 1 25 ? -16.406 2.285 -3.49 1 97.38 25 ARG B N 1
ATOM 1454 C CA . ARG B 1 25 ? -16.984 1.757 -2.26 1 97.38 25 ARG B CA 1
ATOM 1455 C C . ARG B 1 25 ? -17.906 0.569 -2.551 1 97.38 25 ARG B C 1
ATOM 1457 O O . ARG B 1 25 ? -17.781 -0.481 -1.915 1 97.38 25 ARG B O 1
ATOM 1464 N N . ASN B 1 26 ? -18.812 0.737 -3.5 1 97.94 26 ASN B N 1
ATOM 1465 C CA . ASN B 1 26 ? -19.75 -0.323 -3.881 1 97.94 26 ASN B CA 1
ATOM 1466 C C . ASN B 1 26 ? -19.016 -1.586 -4.312 1 97.94 26 ASN B C 1
ATOM 1468 O O . ASN B 1 26 ? -19.406 -2.695 -3.951 1 97.94 26 ASN B O 1
ATOM 1472 N N . PHE B 1 27 ? -18 -1.37 -5.098 1 98.31 27 PHE B N 1
ATOM 1473 C CA . PHE B 1 27 ? -17.234 -2.512 -5.574 1 98.31 27 PHE B CA 1
ATOM 1474 C C . PHE B 1 27 ? -16.703 -3.338 -4.406 1 98.31 27 PHE B C 1
ATOM 1476 O O . PHE B 1 27 ? -16.922 -4.551 -4.352 1 98.31 27 PHE B O 1
ATOM 1483 N N . TYR B 1 28 ? -15.992 -2.736 -3.445 1 98.12 28 TYR B N 1
ATOM 1484 C CA . TYR B 1 28 ? -15.344 -3.459 -2.355 1 98.12 28 TYR B CA 1
ATOM 1485 C C . TYR B 1 28 ? -16.375 -4.047 -1.402 1 98.12 28 TYR B C 1
ATOM 1487 O O . TYR B 1 28 ? -16.188 -5.137 -0.863 1 98.12 28 TYR B O 1
ATOM 1495 N N . GLU B 1 29 ? -17.484 -3.348 -1.188 1 97.06 29 GLU B N 1
ATOM 1496 C CA . GLU B 1 29 ? -18.547 -3.881 -0.341 1 97.06 29 GLU B CA 1
ATOM 1497 C C . GLU B 1 29 ? -19.219 -5.09 -0.988 1 97.06 29 GLU B C 1
ATOM 1499 O O . GLU B 1 29 ? -19.469 -6.098 -0.324 1 97.06 29 GLU B O 1
ATOM 1504 N N . GLU B 1 30 ? -19.469 -5.008 -2.252 1 96.62 30 GLU B N 1
ATOM 1505 C CA . GLU B 1 30 ? -20.219 -6.047 -2.953 1 96.62 30 GLU B CA 1
ATOM 1506 C C . GLU B 1 30 ? -19.328 -7.238 -3.281 1 96.62 30 GLU B C 1
ATOM 1508 O O . GLU B 1 30 ? -19.734 -8.391 -3.139 1 96.62 30 GLU B O 1
ATOM 1513 N N . LYS B 1 31 ? -18.125 -6.906 -3.785 1 97 31 LYS B N 1
ATOM 1514 C CA . LYS B 1 31 ? -17.297 -7.98 -4.32 1 97 31 LYS B CA 1
ATOM 1515 C C . LYS B 1 31 ? -16.469 -8.633 -3.215 1 97 31 LYS B C 1
ATOM 1517 O O . LYS B 1 31 ? -16.203 -9.836 -3.262 1 97 31 LYS B O 1
ATOM 1522 N N . PHE B 1 32 ? -16.016 -7.816 -2.221 1 96.62 32 PHE B N 1
ATOM 1523 C CA . PHE B 1 32 ? -15.172 -8.359 -1.162 1 96.62 32 PHE B CA 1
ATOM 1524 C C . PHE B 1 32 ? -15.977 -8.578 0.113 1 96.62 32 PHE B C 1
ATOM 1526 O O . PHE B 1 32 ? -15.562 -9.336 0.993 1 96.62 32 PHE B O 1
ATOM 1533 N N . GLY B 1 33 ? -17.109 -7.879 0.233 1 96.12 33 GLY B N 1
ATOM 1534 C CA . GLY B 1 33 ? -17.875 -7.902 1.469 1 96.12 33 GLY B CA 1
ATOM 1535 C C . GLY B 1 33 ? -17.266 -7.059 2.568 1 96.12 33 GLY B C 1
ATOM 1536 O O . GLY B 1 33 ? -17.531 -7.281 3.752 1 96.12 33 GLY B O 1
ATOM 1537 N N . TRP B 1 34 ? -16.391 -6.145 2.238 1 97.25 34 TRP B N 1
ATOM 1538 C CA . TRP B 1 34 ? -15.727 -5.297 3.223 1 97.25 34 TRP B CA 1
ATOM 1539 C C . TRP B 1 34 ? -16.625 -4.148 3.65 1 97.25 34 TRP B C 1
ATOM 1541 O O . TRP B 1 34 ? -17.359 -3.58 2.83 1 97.25 34 TRP B O 1
ATOM 1551 N N . ILE B 1 35 ? -16.531 -3.809 4.918 1 95 35 ILE B N 1
ATOM 1552 C CA . ILE B 1 35 ? -17.297 -2.689 5.461 1 95 35 ILE B CA 1
ATOM 1553 C C . ILE B 1 35 ? -16.344 -1.584 5.906 1 95 35 ILE B C 1
ATOM 1555 O O . ILE B 1 35 ? -15.406 -1.83 6.68 1 95 35 ILE B O 1
ATOM 1559 N N . PRO B 1 36 ? -16.578 -0.362 5.441 1 96.62 36 PRO B N 1
ATOM 1560 C CA . PRO B 1 36 ? -15.688 0.726 5.863 1 96.62 36 PRO B CA 1
ATOM 1561 C C . PRO B 1 36 ? -15.766 1 7.363 1 96.62 36 PRO B C 1
ATOM 1563 O O . PRO B 1 36 ? -16.844 0.922 7.953 1 96.62 36 PRO B O 1
ATOM 1566 N N . VAL B 1 37 ? -14.688 1.345 8.016 1 96 37 VAL B N 1
ATOM 1567 C CA . VAL B 1 37 ? -14.656 1.704 9.422 1 96 37 VAL B CA 1
ATOM 1568 C C . VAL B 1 37 ? -14.945 3.195 9.586 1 96 37 VAL B C 1
ATOM 1570 O O . VAL B 1 37 ? -15.344 3.643 10.664 1 96 37 VAL B O 1
ATOM 1573 N N . ALA B 1 38 ? -14.68 3.967 8.555 1 94.12 38 ALA B N 1
ATOM 1574 C CA . ALA B 1 38 ? -14.977 5.395 8.484 1 94.12 38 ALA B CA 1
ATOM 1575 C C . ALA B 1 38 ? -15.141 5.852 7.035 1 94.12 38 ALA B C 1
ATOM 1577 O O . ALA B 1 38 ? -14.391 5.418 6.156 1 94.12 38 ALA B O 1
ATOM 1578 N N . ALA B 1 39 ? -16.141 6.711 6.855 1 94 39 ALA B N 1
ATOM 1579 C CA . ALA B 1 39 ? -16.359 7.23 5.508 1 94 39 ALA B CA 1
ATOM 1580 C C . ALA B 1 39 ? -17.203 8.5 5.539 1 94 39 ALA B C 1
ATOM 1582 O O . ALA B 1 39 ? -18 8.695 6.453 1 94 39 ALA B O 1
ATOM 1583 N N . ASN B 1 40 ? -16.953 9.312 4.609 1 92.12 40 ASN B N 1
ATOM 1584 C CA . ASN B 1 40 ? -17.828 10.422 4.242 1 92.12 40 ASN B CA 1
ATOM 1585 C C . ASN B 1 40 ? -17.844 10.656 2.734 1 92.12 40 ASN B C 1
ATOM 1587 O O . ASN B 1 40 ? -17.469 9.766 1.964 1 92.12 40 ASN B O 1
ATOM 1591 N N . LYS B 1 41 ? -18.375 11.789 2.342 1 90.62 41 LYS B N 1
ATOM 1592 C CA . LYS B 1 41 ? -18.531 12.023 0.909 1 90.62 41 LYS B CA 1
ATOM 1593 C C . LYS B 1 41 ? -17.172 12.18 0.226 1 90.62 41 LYS B C 1
ATOM 1595 O O . LYS B 1 41 ? -17.062 12.062 -0.997 1 90.62 41 LYS B O 1
ATOM 1600 N N . ASP B 1 42 ? -16.094 12.383 1 1 92.38 42 ASP B N 1
ATOM 1601 C CA . ASP B 1 42 ? -14.812 12.773 0.427 1 92.38 42 ASP B CA 1
ATOM 1602 C C . ASP B 1 42 ? -13.797 11.633 0.508 1 92.38 42 ASP B C 1
ATOM 1604 O O . ASP B 1 42 ? -12.805 11.633 -0.219 1 92.38 42 ASP B O 1
ATOM 1608 N N . ILE B 1 43 ? -14.055 10.68 1.418 1 95.31 43 ILE B N 1
ATOM 1609 C CA . ILE B 1 43 ? -13.016 9.672 1.641 1 95.31 43 ILE B CA 1
ATOM 1610 C C . ILE B 1 43 ? -13.633 8.438 2.293 1 95.31 43 ILE B C 1
ATOM 1612 O O . ILE B 1 43 ? -14.648 8.531 2.984 1 95.31 43 ILE B O 1
ATOM 1616 N N . ILE B 1 44 ? -13.023 7.25 2.051 1 96.88 44 ILE B N 1
ATOM 1617 C CA . ILE B 1 44 ? -13.414 5.984 2.66 1 96.88 44 ILE B CA 1
ATOM 1618 C C . ILE B 1 44 ? -12.188 5.309 3.273 1 96.88 44 ILE B C 1
ATOM 1620 O O . ILE B 1 44 ? -11.102 5.312 2.68 1 96.88 44 ILE B O 1
ATOM 1624 N N . PHE B 1 45 ? -12.375 4.637 4.461 1 97.81 45 PHE B N 1
ATOM 1625 C CA . PHE B 1 45 ? -11.336 3.857 5.117 1 97.81 45 PHE B CA 1
ATOM 1626 C C . PHE B 1 45 ? -11.812 2.439 5.398 1 97.81 45 PHE B C 1
ATOM 1628 O O . PHE B 1 45 ? -12.859 2.246 6.02 1 97.81 45 PHE B O 1
ATOM 1635 N N . PHE B 1 46 ? -11.055 1.46 4.957 1 97.88 46 PHE B N 1
ATOM 1636 C CA . PHE B 1 46 ? -11.172 0.076 5.406 1 97.88 46 PHE B CA 1
ATOM 1637 C C . PHE B 1 46 ? -10.047 -0.271 6.379 1 97.88 46 PHE B C 1
ATOM 1639 O O . PHE B 1 46 ? -8.898 0.111 6.168 1 97.88 46 PHE B O 1
ATOM 1646 N N . ARG B 1 47 ? -10.398 -0.893 7.438 1 96.81 47 ARG B N 1
ATOM 1647 C CA . ARG B 1 47 ? -9.367 -1.371 8.352 1 96.81 47 ARG B CA 1
ATOM 1648 C C . ARG B 1 47 ? -8.836 -2.734 7.918 1 96.81 47 ARG B C 1
ATOM 1650 O O . ARG B 1 47 ? -9.617 -3.676 7.734 1 96.81 47 ARG B O 1
ATOM 1657 N N . LEU B 1 48 ? -7.574 -2.832 7.73 1 97.44 48 LEU B N 1
ATOM 1658 C CA . LEU B 1 48 ? -6.91 -4.086 7.391 1 97.44 48 LEU B CA 1
ATOM 1659 C C . LEU B 1 48 ? -6.121 -4.625 8.578 1 97.44 48 LEU B C 1
ATOM 1661 O O . LEU B 1 48 ? -6.547 -4.477 9.727 1 97.44 48 LEU B O 1
ATOM 1665 N N . ASN B 1 49 ? -5.09 -5.461 8.305 1 96.94 49 ASN B N 1
ATOM 1666 C CA . ASN B 1 49 ? -4.27 -6.035 9.367 1 96.94 49 ASN B CA 1
ATOM 1667 C C . ASN B 1 49 ? -3.229 -5.039 9.875 1 96.94 49 ASN B C 1
ATOM 1669 O O . ASN B 1 49 ? -2.055 -5.125 9.508 1 96.94 49 ASN B O 1
ATOM 1673 N N . GLY B 1 50 ? -3.676 -4.078 10.719 1 96 50 GLY B N 1
ATOM 1674 C CA . GLY B 1 50 ? -2.773 -3.141 11.375 1 96 50 GLY B CA 1
ATOM 1675 C C . GLY B 1 50 ? -2.604 -1.845 10.602 1 96 50 GLY B C 1
ATOM 1676 O O . GLY B 1 50 ? -1.778 -1.005 10.961 1 96 50 GLY B O 1
ATOM 1677 N N . LEU B 1 51 ? -3.271 -1.661 9.516 1 97.94 51 LEU B N 1
ATOM 1678 C CA . LEU B 1 51 ? -3.229 -0.432 8.727 1 97.94 51 LEU B CA 1
ATOM 1679 C C . LEU B 1 51 ? -4.59 -0.136 8.109 1 97.94 51 LEU B C 1
ATOM 1681 O O . LEU B 1 51 ? -5.531 -0.92 8.258 1 97.94 51 LEU B O 1
ATOM 1685 N N . LEU B 1 52 ? -4.699 1.002 7.441 1 98.31 52 LEU B N 1
ATOM 1686 C CA . LEU B 1 52 ? -5.914 1.372 6.73 1 98.31 52 LEU B CA 1
ATOM 1687 C C . LEU B 1 52 ? -5.684 1.375 5.223 1 98.31 52 LEU B C 1
ATOM 1689 O O . LEU B 1 52 ? -4.605 1.751 4.754 1 98.31 52 LEU B O 1
ATOM 1693 N N . LEU B 1 53 ? -6.629 0.937 4.516 1 98.69 53 LEU B N 1
ATOM 1694 C CA . LEU B 1 53 ? -6.754 1.196 3.086 1 98.69 53 LEU B CA 1
ATOM 1695 C C . LEU B 1 53 ? -7.781 2.291 2.822 1 98.69 53 LEU B C 1
ATOM 1697 O O . LEU B 1 53 ? -8.953 2.154 3.189 1 98.69 53 LEU B O 1
ATOM 1701 N N . SER B 1 54 ? -7.344 3.309 2.23 1 98.38 54 SER B N 1
ATOM 1702 C CA . SER B 1 54 ? -8.25 4.426 1.981 1 98.38 54 SER B CA 1
ATOM 1703 C C . SER B 1 54 ? -8.352 4.734 0.491 1 98.38 54 SER B C 1
ATOM 1705 O O . SER B 1 54 ? -7.426 4.445 -0.271 1 98.38 54 SER B O 1
ATOM 1707 N N . PHE B 1 55 ? -9.469 5.227 0.148 1 98.44 55 PHE B N 1
ATOM 1708 C CA . PHE B 1 55 ? -9.703 5.754 -1.191 1 98.44 55 PHE B CA 1
ATOM 1709 C C . PHE B 1 55 ? -10.07 7.23 -1.135 1 98.44 55 PHE B C 1
ATOM 1711 O O . PHE B 1 55 ? -10.898 7.641 -0.312 1 98.44 55 PHE B O 1
ATOM 1718 N N . TYR B 1 56 ? -9.484 7.988 -1.938 1 97 56 TYR B N 1
ATOM 1719 C CA . TYR B 1 56 ? -9.57 9.445 -1.985 1 97 56 TYR B CA 1
ATOM 1720 C C . TYR B 1 56 ? -9.57 9.945 -3.424 1 97 56 TYR B C 1
ATOM 1722 O O . TYR B 1 56 ? -8.883 9.383 -4.281 1 97 56 TYR B O 1
ATOM 1730 N N . PRO B 1 57 ? -10.414 10.977 -3.715 1 96.31 57 PRO B N 1
ATOM 1731 C CA . PRO B 1 57 ? -10.375 11.461 -5.098 1 96.31 57 PRO B CA 1
ATOM 1732 C C . PRO B 1 57 ? -8.961 11.75 -5.586 1 96.31 57 PRO B C 1
ATOM 1734 O O . PRO B 1 57 ? -8.203 12.461 -4.918 1 96.31 57 PRO B O 1
ATOM 1737 N N . SER B 1 58 ? -8.656 11.211 -6.77 1 96.25 58 SER B N 1
ATOM 1738 C CA . SER B 1 58 ? -7.293 11.258 -7.301 1 96.25 58 SER B CA 1
ATOM 1739 C C . SER B 1 58 ? -6.816 12.695 -7.461 1 96.25 58 SER B C 1
ATOM 1741 O O . SER B 1 58 ? -5.664 13.016 -7.156 1 96.25 58 SER B O 1
ATOM 1743 N N . LYS B 1 59 ? -7.668 13.562 -7.949 1 94.75 59 LYS B N 1
ATOM 1744 C CA . LYS B 1 59 ? -7.312 14.969 -8.133 1 94.75 59 LYS B CA 1
ATOM 1745 C C . LYS B 1 59 ? -6.918 15.617 -6.809 1 94.75 59 LYS B C 1
ATOM 1747 O O . LYS B 1 59 ? -5.934 16.359 -6.738 1 94.75 59 LYS B O 1
ATOM 1752 N N . ASP B 1 60 ? -7.652 15.336 -5.77 1 94.69 60 ASP B N 1
ATOM 1753 C CA . ASP B 1 60 ? -7.383 15.898 -4.453 1 94.69 60 ASP B CA 1
ATOM 1754 C C . ASP B 1 60 ? -6.113 15.305 -3.846 1 94.69 60 ASP B C 1
ATOM 1756 O O . ASP B 1 60 ? -5.336 16.016 -3.205 1 94.69 60 ASP B O 1
ATOM 1760 N N . LEU B 1 61 ? -5.926 14.023 -4.027 1 95.56 61 LEU B N 1
ATOM 1761 C CA . LEU B 1 61 ? -4.715 13.367 -3.547 1 95.56 61 LEU B CA 1
ATOM 1762 C C . LEU B 1 61 ? -3.473 13.977 -4.188 1 95.56 61 LEU B C 1
ATOM 1764 O O . LEU B 1 61 ? -2.502 14.297 -3.496 1 95.56 61 LEU B O 1
ATOM 1768 N N . ALA B 1 62 ? -3.555 14.141 -5.512 1 95.19 62 ALA B N 1
ATOM 1769 C CA . ALA B 1 62 ? -2.438 14.734 -6.242 1 95.19 62 ALA B CA 1
ATOM 1770 C C . ALA B 1 62 ? -2.15 16.141 -5.746 1 95.19 62 ALA B C 1
ATOM 1772 O O . ALA B 1 62 ? -1.013 16.469 -5.395 1 95.19 62 ALA B O 1
ATOM 1773 N N . SER B 1 63 ? -3.146 16.969 -5.68 1 93.81 63 SER B N 1
ATOM 1774 C CA . SER B 1 63 ? -2.99 18.359 -5.246 1 93.81 63 SER B CA 1
ATOM 1775 C C . SER B 1 63 ? -2.465 18.438 -3.816 1 93.81 63 SER B C 1
ATOM 1777 O O . SER B 1 63 ? -1.574 19.234 -3.52 1 93.81 63 SER B O 1
ATOM 1779 N N . GLY B 1 64 ? -3.006 17.594 -2.975 1 93.25 64 GLY B N 1
ATOM 1780 C CA . GLY B 1 64 ? -2.564 17.562 -1.589 1 93.25 64 GLY B CA 1
ATOM 1781 C C . GLY B 1 64 ? -1.101 17.203 -1.436 1 93.25 64 GLY B C 1
ATOM 1782 O O . GLY B 1 64 ? -0.439 17.641 -0.496 1 93.25 64 GLY B O 1
ATOM 1783 N N . ALA B 1 65 ? -0.608 16.438 -2.346 1 94.31 65 ALA B N 1
ATOM 1784 C CA . ALA B 1 65 ? 0.776 15.984 -2.281 1 94.31 65 ALA B CA 1
ATOM 1785 C C . ALA B 1 65 ? 1.688 16.875 -3.123 1 94.31 65 ALA B C 1
ATOM 1787 O O . ALA B 1 65 ? 2.871 16.562 -3.299 1 94.31 65 ALA B O 1
ATOM 1788 N N . GLY B 1 66 ? 1.144 17.906 -3.701 1 93.19 66 GLY B N 1
ATOM 1789 C CA . GLY B 1 66 ? 1.939 18.812 -4.5 1 93.19 66 GLY B CA 1
ATOM 1790 C C . GLY B 1 66 ? 2.248 18.297 -5.887 1 93.19 66 GLY B C 1
ATOM 1791 O O . GLY B 1 66 ? 3.293 18.609 -6.461 1 93.19 66 GLY B O 1
ATOM 1792 N N . LYS B 1 67 ? 1.406 17.406 -6.387 1 93.88 67 LYS B N 1
ATOM 1793 C CA . LYS B 1 67 ? 1.586 16.812 -7.703 1 93.88 67 LYS B CA 1
ATOM 1794 C C . LYS B 1 67 ? 0.441 17.188 -8.641 1 93.88 67 LYS B C 1
ATOM 1796 O O . LYS B 1 67 ? -0.581 17.719 -8.195 1 93.88 67 LYS B O 1
ATOM 1801 N N . GLU B 1 68 ? 0.694 16.969 -9.891 1 92.44 68 GLU B N 1
ATOM 1802 C CA . GLU B 1 68 ? -0.366 17.109 -10.883 1 92.44 68 GLU B CA 1
ATOM 1803 C C . GLU B 1 68 ? -1.025 15.773 -11.18 1 92.44 68 GLU B C 1
ATOM 1805 O O . GLU B 1 68 ? -0.338 14.766 -11.375 1 92.44 68 GLU B O 1
ATOM 1810 N N . ASN B 1 69 ? -2.342 15.82 -11.172 1 91.25 69 ASN B N 1
ATOM 1811 C CA . ASN B 1 69 ? -3.076 14.594 -11.484 1 91.25 69 ASN B CA 1
ATOM 1812 C C . ASN B 1 69 ? -2.877 14.18 -12.938 1 91.25 69 ASN B C 1
ATOM 1814 O O . ASN B 1 69 ? -2.529 15.008 -13.781 1 91.25 69 ASN B O 1
ATOM 1818 N N . ASN B 1 70 ? -2.988 12.906 -13.188 1 87.88 70 ASN B N 1
ATOM 1819 C CA . ASN B 1 70 ? -2.91 12.336 -14.523 1 87.88 70 ASN B CA 1
ATOM 1820 C C . ASN B 1 70 ? -3.84 11.133 -14.68 1 87.88 70 ASN B C 1
ATOM 1822 O O . ASN B 1 70 ? -4.562 10.781 -13.742 1 87.88 70 ASN B O 1
ATOM 1826 N N . SER B 1 71 ? -3.984 10.758 -15.891 1 78.12 71 SER B N 1
ATOM 1827 C CA . SER B 1 71 ? -4.719 9.523 -16.156 1 78.12 71 SER B CA 1
ATOM 1828 C C . SER B 1 71 ? -3.773 8.383 -16.516 1 78.12 71 SER B C 1
ATOM 1830 O O . SER B 1 71 ? -2.785 8.586 -17.219 1 78.12 71 SER B O 1
ATOM 1832 N N . SER B 1 72 ? -3.861 7.328 -15.727 1 77.62 72 SER B N 1
ATOM 1833 C CA . SER B 1 72 ? -3.053 6.164 -16.062 1 77.62 72 SER B CA 1
ATOM 1834 C C . SER B 1 72 ? -3.814 4.867 -15.812 1 77.62 72 SER B C 1
ATOM 1836 O O . SER B 1 72 ? -4.547 4.758 -14.82 1 77.62 72 SER B O 1
ATOM 1838 N N . ASP B 1 73 ? -3.609 3.924 -16.703 1 76.31 73 ASP B N 1
ATOM 1839 C CA . ASP B 1 73 ? -4.23 2.613 -16.547 1 76.31 73 ASP B CA 1
ATOM 1840 C C . ASP B 1 73 ? -3.393 1.719 -15.625 1 76.31 73 ASP B C 1
ATOM 1842 O O . ASP B 1 73 ? -3.902 0.75 -15.062 1 76.31 73 ASP B O 1
ATOM 1846 N N . PHE B 1 74 ? -2.125 1.901 -15.68 1 82.44 74 PHE B N 1
ATOM 1847 C CA . PHE B 1 74 ? -1.221 1.204 -14.773 1 82.44 74 PHE B CA 1
ATOM 1848 C C . PHE B 1 74 ? -0.617 2.17 -13.766 1 82.44 74 PHE B C 1
ATOM 1850 O O . PHE B 1 74 ? 0.121 3.086 -14.133 1 82.44 74 PHE B O 1
ATOM 1857 N N . LYS B 1 75 ? -0.915 1.865 -12.484 1 91.81 75 LYS B N 1
ATOM 1858 C CA . LYS B 1 75 ? -0.599 2.809 -11.414 1 91.81 75 LYS B CA 1
ATOM 1859 C C . LYS B 1 75 ? 0.707 2.434 -10.719 1 91.81 75 LYS B C 1
ATOM 1861 O O . LYS B 1 75 ? 1.027 2.973 -9.656 1 91.81 75 LYS B O 1
ATOM 1866 N N . HIS B 1 76 ? 1.395 1.415 -11.219 1 93.69 76 HIS B N 1
ATOM 1867 C CA . HIS B 1 76 ? 2.752 1.038 -10.844 1 93.69 76 HIS B CA 1
ATOM 1868 C C . HIS B 1 76 ? 2.785 0.451 -9.43 1 93.69 76 HIS B C 1
ATOM 1870 O O . HIS B 1 76 ? 3.77 0.62 -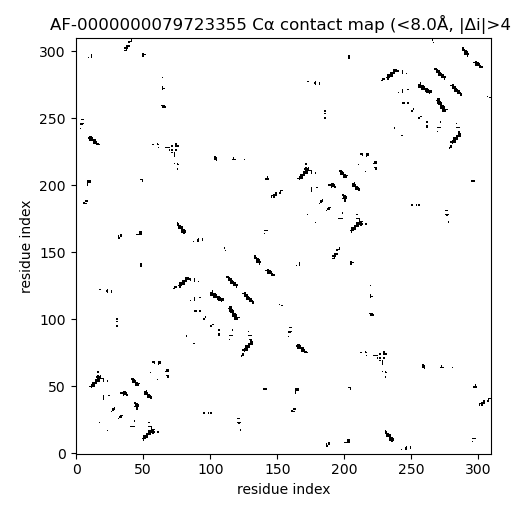8.711 1 93.69 76 HIS B O 1
ATOM 1876 N N . PHE B 1 77 ? 1.702 -0.127 -9.008 1 97.19 77 PHE B N 1
ATOM 1877 C CA . PHE B 1 77 ? 1.742 -0.907 -7.773 1 97.19 77 PHE B CA 1
ATOM 1878 C C . PHE B 1 77 ? 0.645 -1.965 -7.77 1 97.19 77 PHE B C 1
ATOM 1880 O O . PHE B 1 77 ? -0.304 -1.888 -8.555 1 97.19 77 PHE B O 1
ATOM 1887 N N . THR B 1 78 ? 0.794 -2.977 -6.953 1 98.19 78 THR B N 1
ATOM 1888 C CA . THR B 1 78 ? -0.211 -4.008 -6.715 1 98.19 78 THR B CA 1
ATOM 1889 C C . THR B 1 78 ? -0.329 -4.312 -5.223 1 98.19 78 THR B C 1
ATOM 1891 O O . THR B 1 78 ? 0.615 -4.09 -4.461 1 98.19 78 THR B O 1
ATOM 1894 N N . LEU B 1 79 ? -1.479 -4.707 -4.816 1 98.75 79 LEU B N 1
ATOM 1895 C CA . LEU B 1 79 ? -1.729 -5.273 -3.494 1 98.75 79 LEU B CA 1
ATOM 1896 C C . LEU B 1 79 ? -1.891 -6.789 -3.572 1 98.75 79 LEU B C 1
ATOM 1898 O O . LEU B 1 79 ? -2.668 -7.293 -4.387 1 98.75 79 LEU B O 1
ATOM 1902 N N . ALA B 1 80 ? -1.196 -7.48 -2.709 1 98.75 80 ALA B N 1
ATOM 1903 C CA . ALA B 1 80 ? -1.265 -8.938 -2.773 1 98.75 80 ALA B CA 1
ATOM 1904 C C . ALA B 1 80 ? -1.942 -9.516 -1.533 1 98.75 80 ALA B C 1
ATOM 1906 O O . ALA B 1 80 ? -1.77 -8.992 -0.428 1 98.75 80 ALA B O 1
ATOM 1907 N N . TYR B 1 81 ? -2.641 -10.516 -1.727 1 98.44 81 TYR B N 1
ATOM 1908 C CA . TYR B 1 81 ? -3.305 -11.359 -0.74 1 98.44 81 TYR B CA 1
ATOM 1909 C C . TYR B 1 81 ? -2.777 -12.789 -0.802 1 98.44 81 TYR B C 1
ATOM 1911 O O . TYR B 1 81 ? -3.115 -13.539 -1.718 1 98.44 81 TYR B O 1
ATOM 1919 N N . ASN B 1 82 ? -1.936 -13.141 0.113 1 98.19 82 ASN B N 1
ATOM 1920 C CA . ASN B 1 82 ? -1.348 -14.477 0.132 1 98.19 82 ASN B CA 1
ATOM 1921 C C . ASN B 1 82 ? -2.24 -15.469 0.869 1 98.19 82 ASN B C 1
ATOM 1923 O O . ASN B 1 82 ? -2.803 -15.148 1.916 1 98.19 82 ASN B O 1
ATOM 1927 N N . VAL B 1 83 ? -2.297 -16.641 0.33 1 97.5 83 VAL B N 1
ATOM 1928 C CA . VAL B 1 83 ? -3.076 -17.719 0.92 1 97.5 83 VAL B CA 1
ATOM 1929 C C . VAL B 1 83 ? -2.168 -18.922 1.21 1 97.5 83 VAL B C 1
ATOM 1931 O O . VAL B 1 83 ? -0.966 -18.875 0.937 1 97.5 83 VAL B O 1
ATOM 1934 N N . ASP B 1 84 ? -2.766 -20 1.733 1 95.19 84 ASP B N 1
ATOM 1935 C CA . ASP B 1 84 ? -1.944 -21.047 2.332 1 95.19 84 ASP B CA 1
ATOM 1936 C C . ASP B 1 84 ? -1.771 -22.219 1.373 1 95.19 84 ASP B C 1
ATOM 1938 O O . ASP B 1 84 ? -1.02 -23.156 1.658 1 95.19 84 ASP B O 1
ATOM 1942 N N . SER B 1 85 ? -2.477 -22.203 0.215 1 96.56 85 SER B N 1
ATOM 1943 C CA . SER B 1 85 ? -2.355 -23.312 -0.71 1 96.56 85 SER B CA 1
ATOM 1944 C C . SER B 1 85 ? -2.752 -22.906 -2.125 1 96.56 85 SER B C 1
ATOM 1946 O O . SER B 1 85 ? -3.439 -21.906 -2.318 1 96.56 85 SER B O 1
ATOM 1948 N N . LYS B 1 86 ? -2.295 -23.75 -3.084 1 97.94 86 LYS B N 1
ATOM 1949 C CA . LYS B 1 86 ? -2.695 -23.547 -4.473 1 97.94 86 LYS B CA 1
ATOM 1950 C C . LYS B 1 86 ? -4.203 -23.719 -4.641 1 97.94 86 LYS B C 1
ATOM 1952 O O . LYS B 1 86 ? -4.828 -23 -5.426 1 97.94 86 LYS B O 1
ATOM 1957 N N . GLU B 1 87 ? -4.785 -24.625 -3.932 1 97.88 87 GLU B N 1
ATOM 1958 C CA . GLU B 1 87 ? -6.227 -24.844 -3.992 1 97.88 87 GLU B CA 1
ATOM 1959 C C . GLU B 1 87 ? -7 -23.594 -3.594 1 97.88 87 GLU B C 1
ATOM 1961 O O . GLU B 1 87 ? -8.039 -23.281 -4.184 1 97.88 87 GLU B O 1
ATOM 1966 N N . GLU B 1 88 ? -6.539 -22.938 -2.623 1 97.56 88 GLU B N 1
ATOM 1967 C CA . GLU B 1 88 ? -7.211 -21.719 -2.182 1 97.56 88 GLU B CA 1
ATOM 1968 C C . GLU B 1 88 ? -7.141 -20.625 -3.248 1 97.56 88 GLU B C 1
ATOM 1970 O O . GLU B 1 88 ? -8.07 -19.828 -3.395 1 97.56 88 GLU B O 1
ATOM 1975 N N . VAL B 1 89 ? -6.008 -20.594 -3.973 1 98.5 89 VAL B N 1
ATOM 1976 C CA . VAL B 1 89 ? -5.918 -19.672 -5.109 1 98.5 89 VAL B CA 1
ATOM 1977 C C . VAL B 1 89 ? -7.039 -19.969 -6.102 1 98.5 89 VAL B C 1
ATOM 1979 O O . VAL B 1 89 ? -7.754 -19.062 -6.535 1 98.5 89 VAL B O 1
ATOM 1982 N N . ASP B 1 90 ? -7.203 -21.25 -6.41 1 98.44 90 ASP B N 1
ATOM 1983 C CA . ASP B 1 90 ? -8.227 -21.656 -7.375 1 98.44 90 ASP B CA 1
ATOM 1984 C C . ASP B 1 90 ? -9.625 -21.312 -6.871 1 98.44 90 ASP B C 1
ATOM 1986 O O . ASP B 1 90 ? -10.477 -20.875 -7.648 1 98.44 90 ASP B O 1
ATOM 1990 N N . VAL B 1 91 ? -9.867 -21.516 -5.652 1 98 91 VAL B N 1
ATOM 1991 C CA . VAL B 1 91 ? -11.172 -21.219 -5.062 1 98 91 VAL B CA 1
ATOM 1992 C C . VAL B 1 91 ? -11.477 -19.719 -5.195 1 98 91 VAL B C 1
ATOM 1994 O O . VAL B 1 91 ? -12.57 -19.344 -5.617 1 98 91 VAL B O 1
ATOM 1997 N N . LEU B 1 92 ? -10.508 -18.906 -4.859 1 98.12 92 LEU B N 1
ATOM 1998 C CA . LEU B 1 92 ? -10.703 -17.469 -4.934 1 98.12 92 LEU B CA 1
ATOM 1999 C C . LEU B 1 92 ? -10.836 -17 -6.383 1 98.12 92 LEU B C 1
ATOM 2001 O O . LEU B 1 92 ? -11.609 -16.094 -6.68 1 98.12 92 LEU B O 1
ATOM 2005 N N . TYR B 1 93 ? -10.086 -17.625 -7.246 1 98.19 93 TYR B N 1
ATOM 2006 C CA . TYR B 1 93 ? -10.203 -17.344 -8.672 1 98.19 93 TYR B CA 1
ATOM 2007 C C . TYR B 1 93 ? -11.633 -17.578 -9.156 1 98.19 93 TYR B C 1
ATOM 2009 O O . TYR B 1 93 ? -12.234 -16.703 -9.781 1 98.19 93 TYR B O 1
ATOM 2017 N N . ASN B 1 94 ? -12.117 -18.719 -8.867 1 98 94 ASN B N 1
ATOM 2018 C CA . ASN B 1 94 ? -13.461 -19.078 -9.289 1 98 94 ASN B CA 1
ATOM 2019 C C . ASN B 1 94 ? -14.508 -18.156 -8.664 1 98 94 ASN B C 1
ATOM 2021 O O . ASN B 1 94 ? -15.469 -17.75 -9.336 1 98 94 ASN B O 1
ATOM 2025 N N . HIS B 1 95 ? -14.328 -17.859 -7.453 1 97.25 95 HIS B N 1
ATOM 2026 C CA . HIS B 1 95 ? -15.25 -16.969 -6.75 1 97.25 95 HIS B CA 1
ATOM 2027 C C . HIS B 1 95 ? -15.297 -15.594 -7.402 1 97.25 95 HIS B C 1
ATOM 2029 O O . HIS B 1 95 ? -16.375 -15.07 -7.676 1 97.25 95 HIS B O 1
ATOM 2035 N N . LEU B 1 96 ? -14.148 -15 -7.629 1 97.69 96 LEU B N 1
ATOM 2036 C CA . LEU B 1 96 ? -14.062 -13.656 -8.18 1 97.69 96 LEU B CA 1
ATOM 2037 C C . LEU B 1 96 ? -14.531 -13.633 -9.633 1 97.69 96 LEU B C 1
ATOM 2039 O O . LEU B 1 96 ? -15.148 -12.664 -10.078 1 97.69 96 LEU B O 1
ATOM 2043 N N . LYS B 1 97 ? -14.219 -14.68 -10.328 1 97.12 97 LYS B N 1
ATOM 2044 C CA . LYS B 1 97 ? -14.711 -14.805 -11.695 1 97.12 97 LYS B CA 1
ATOM 2045 C C . LYS B 1 97 ? -16.234 -14.859 -11.734 1 97.12 97 LYS B C 1
ATOM 2047 O O . LYS B 1 97 ? -16.875 -14.18 -12.539 1 97.12 97 LYS B O 1
ATOM 2052 N N . LYS B 1 98 ? -16.828 -15.625 -10.922 1 96.44 98 LYS B N 1
ATOM 2053 C CA . LYS B 1 98 ? -18.281 -15.742 -10.836 1 96.44 98 LYS B CA 1
ATOM 2054 C C . LYS B 1 98 ? -18.922 -14.406 -10.453 1 96.44 98 LYS B C 1
ATOM 2056 O O . LYS B 1 98 ? -20.016 -14.086 -10.914 1 96.44 98 LYS B O 1
ATOM 2061 N N . ALA B 1 99 ? -18.219 -13.719 -9.617 1 96.56 99 ALA B N 1
ATOM 2062 C CA . ALA B 1 99 ? -18.688 -12.406 -9.188 1 96.56 99 ALA B CA 1
ATOM 2063 C C . ALA B 1 99 ? -18.453 -11.352 -10.258 1 96.56 99 ALA B C 1
ATOM 2065 O O . ALA B 1 99 ? -18.672 -10.156 -10.031 1 96.56 99 ALA B O 1
ATOM 2066 N N . GLU B 1 100 ? -17.844 -11.727 -11.375 1 97.12 100 GLU B N 1
ATOM 2067 C CA . GLU B 1 100 ? -17.641 -10.891 -12.555 1 97.12 100 GLU B CA 1
ATOM 2068 C C . GLU B 1 100 ? -16.594 -9.812 -12.281 1 97.12 100 GLU B C 1
ATOM 2070 O O . GLU B 1 100 ? -16.719 -8.68 -12.758 1 97.12 100 GLU B O 1
ATOM 2075 N N . VAL B 1 101 ? -15.68 -10.133 -11.438 1 97.81 101 VAL B N 1
ATOM 2076 C CA . VAL B 1 101 ? -14.5 -9.289 -11.266 1 97.81 101 VAL B CA 1
ATOM 2077 C C . VAL B 1 101 ? -13.57 -9.453 -12.469 1 97.81 101 VAL B C 1
ATOM 2079 O O . VAL B 1 101 ? -13.461 -10.547 -13.031 1 97.81 101 VAL B O 1
ATOM 2082 N N . SER B 1 102 ? -12.922 -8.391 -12.891 1 98.31 102 SER B N 1
ATOM 2083 C CA . SER B 1 102 ? -12.055 -8.398 -14.062 1 98.31 102 SER B CA 1
ATOM 2084 C C . SER B 1 102 ? -10.734 -9.109 -13.773 1 98.31 102 SER B C 1
ATOM 2086 O O . SER B 1 102 ? -9.875 -8.57 -13.078 1 98.31 102 SER B O 1
ATOM 2088 N N . ILE B 1 103 ? -10.609 -10.328 -14.305 1 98.5 103 ILE B N 1
ATOM 2089 C CA . ILE B 1 103 ? -9.367 -11.086 -14.203 1 98.5 103 ILE B CA 1
ATOM 2090 C C . ILE B 1 103 ? -8.391 -10.617 -15.281 1 98.5 103 ILE B C 1
ATOM 2092 O O . ILE B 1 103 ? -8.719 -10.633 -16.469 1 98.5 103 ILE B O 1
ATOM 2096 N N . THR B 1 104 ? -7.215 -10.188 -14.891 1 98.12 104 THR B N 1
ATOM 2097 C CA . THR B 1 104 ? -6.273 -9.68 -15.875 1 98.12 104 THR B CA 1
ATOM 2098 C C . THR B 1 104 ? -5.234 -10.742 -16.234 1 98.12 104 THR B C 1
ATOM 2100 O O . THR B 1 104 ? -4.582 -10.648 -17.281 1 98.12 104 THR B O 1
ATOM 2103 N N . LYS B 1 105 ? -5.027 -11.688 -15.359 1 97.81 105 LYS B N 1
ATOM 2104 C CA . LYS B 1 105 ? -4.168 -12.852 -15.578 1 97.81 105 LYS B CA 1
ATOM 2105 C C . LYS B 1 105 ? -4.715 -14.086 -14.867 1 97.81 105 LYS B C 1
ATOM 2107 O O . LYS B 1 105 ? -4.949 -14.055 -13.656 1 97.81 105 LYS B O 1
ATOM 2112 N N . SER B 1 106 ? -4.887 -15.141 -15.609 1 98.12 106 SER B N 1
ATOM 2113 C CA . SER B 1 106 ? -5.391 -16.391 -15.031 1 98.12 106 SER B CA 1
ATOM 2114 C C . SER B 1 106 ? -4.336 -17.062 -14.164 1 98.12 106 SER B C 1
ATOM 2116 O O . SER B 1 106 ? -3.146 -16.75 -14.266 1 98.12 106 SER B O 1
ATOM 2118 N N . PRO B 1 107 ? -4.805 -17.938 -13.289 1 98.5 107 PRO B N 1
ATOM 2119 C CA . PRO B 1 107 ? -3.84 -18.594 -12.391 1 98.5 107 PRO B CA 1
ATOM 2120 C C . PRO B 1 107 ? -2.699 -19.266 -13.148 1 98.5 107 PRO B C 1
ATOM 2122 O O . PRO B 1 107 ? -2.932 -19.938 -14.156 1 98.5 107 PRO B O 1
ATOM 2125 N N . GLU B 1 108 ? -1.506 -19.094 -12.633 1 98 108 GLU B N 1
ATOM 2126 C CA . GLU B 1 108 ? -0.331 -19.703 -13.242 1 98 108 GLU B CA 1
ATOM 2127 C C . GLU B 1 108 ? 0.797 -19.859 -12.227 1 98 108 GLU B C 1
ATOM 2129 O O . GLU B 1 108 ? 0.846 -19.156 -11.227 1 98 108 GLU B O 1
ATOM 2134 N N . GLU B 1 109 ? 1.678 -20.75 -12.547 1 96.25 109 GLU B N 1
ATOM 2135 C CA . GLU B 1 109 ? 2.908 -20.906 -11.781 1 96.25 109 GLU B CA 1
ATOM 2136 C C . GLU B 1 109 ? 3.957 -19.875 -12.211 1 96.25 109 GLU B C 1
ATOM 2138 O O . GLU B 1 109 ? 4.102 -19.594 -13.398 1 96.25 109 GLU B O 1
ATOM 2143 N N . THR B 1 110 ? 4.633 -19.375 -11.234 1 91.38 110 THR B N 1
ATOM 2144 C CA . THR B 1 110 ? 5.688 -18.422 -11.555 1 91.38 110 THR B CA 1
ATOM 2145 C C . THR B 1 110 ? 7.059 -19.094 -11.508 1 91.38 110 THR B C 1
ATOM 2147 O O . THR B 1 110 ? 7.195 -20.188 -10.969 1 91.38 110 THR B O 1
ATOM 2150 N N . PHE B 1 111 ? 8.023 -18.406 -11.977 1 83.38 111 PHE B N 1
ATOM 2151 C CA . PHE B 1 111 ? 9.391 -18.922 -12.008 1 83.38 111 PHE B CA 1
ATOM 2152 C C . PHE B 1 111 ? 9.969 -19.016 -10.602 1 83.38 111 PHE B C 1
ATOM 2154 O O . PHE B 1 111 ? 10.898 -19.781 -10.352 1 83.38 111 PHE B O 1
ATOM 2161 N N . PHE B 1 112 ? 9.406 -18.312 -9.711 1 81.88 112 PHE B N 1
ATOM 2162 C CA . PHE B 1 112 ? 9.953 -18.312 -8.359 1 81.88 112 PHE B CA 1
ATOM 2163 C C . PHE B 1 112 ? 9.188 -19.281 -7.469 1 81.88 112 PHE B C 1
ATOM 2165 O O . PHE B 1 112 ? 9.383 -19.297 -6.254 1 81.88 112 PHE B O 1
ATOM 2172 N N . GLY B 1 113 ? 8.242 -20.031 -8.016 1 87.88 113 GLY B N 1
ATOM 2173 C CA . GLY B 1 113 ? 7.609 -21.109 -7.297 1 87.88 113 GLY B CA 1
ATOM 2174 C C . GLY B 1 113 ? 6.254 -20.75 -6.727 1 87.88 113 GLY B C 1
ATOM 2175 O O . GLY B 1 113 ? 5.625 -21.547 -6.031 1 87.88 113 GLY B O 1
ATOM 2176 N N . ALA B 1 114 ? 5.812 -19.625 -7 1 95 114 ALA B N 1
ATOM 2177 C CA . ALA B 1 114 ? 4.496 -19.203 -6.539 1 95 114 ALA B CA 1
ATOM 2178 C C . ALA B 1 114 ? 3.414 -19.578 -7.547 1 95 114 ALA B C 1
ATOM 2180 O O . ALA B 1 114 ? 3.717 -19.922 -8.695 1 95 114 ALA B O 1
ATOM 2181 N N . TYR B 1 115 ? 2.211 -19.672 -7.082 1 98.44 115 TYR B N 1
ATOM 2182 C CA . TYR B 1 115 ? 0.997 -19.828 -7.875 1 98.44 115 TYR B CA 1
ATOM 2183 C C . TYR B 1 115 ? 0.052 -18.656 -7.668 1 98.44 115 TYR B C 1
ATOM 2185 O O . TYR B 1 115 ? -0.401 -18.391 -6.551 1 98.44 115 TYR B O 1
ATOM 2193 N N . ILE B 1 116 ? -0.154 -17.906 -8.828 1 98.62 116 ILE B N 1
ATOM 2194 C CA . ILE B 1 116 ? -0.759 -16.594 -8.609 1 98.62 116 ILE B CA 1
ATOM 2195 C C . ILE B 1 116 ? -1.775 -16.312 -9.711 1 98.62 116 ILE B C 1
ATOM 2197 O O . ILE B 1 116 ? -1.74 -16.922 -10.781 1 98.62 116 ILE B O 1
ATOM 2201 N N . PHE B 1 117 ? -2.643 -15.391 -9.508 1 98.56 117 PHE B N 1
ATOM 2202 C CA . PHE B 1 117 ? -3.391 -14.695 -10.547 1 98.56 117 PHE B CA 1
ATOM 2203 C C . PHE B 1 117 ? -3.59 -13.234 -10.195 1 98.56 117 PHE B C 1
ATOM 2205 O O . PHE B 1 117 ? -3.373 -12.828 -9.047 1 98.56 117 PHE B O 1
ATOM 2212 N N . TYR B 1 118 ? -3.912 -12.445 -11.188 1 98.69 118 TYR B N 1
ATOM 2213 C CA . TYR B 1 118 ? -4.156 -11.023 -10.992 1 98.69 118 TYR B CA 1
ATOM 2214 C C . TYR B 1 118 ? -5.582 -10.656 -11.398 1 98.69 118 TYR B C 1
ATOM 2216 O O . TYR B 1 118 ? -6.141 -11.25 -12.328 1 98.69 118 TYR B O 1
ATOM 2224 N N . PHE B 1 119 ? -6.09 -9.664 -10.742 1 98.44 119 PHE B N 1
ATOM 2225 C CA . PHE B 1 119 ? -7.34 -9.016 -11.125 1 98.44 119 PHE B CA 1
ATOM 2226 C C . PHE B 1 119 ? -7.289 -7.523 -10.812 1 98.44 119 PHE B C 1
ATOM 2228 O O . PHE B 1 119 ? -6.324 -7.039 -10.219 1 98.44 119 PHE B O 1
ATOM 2235 N N . GLU B 1 120 ? -8.25 -6.805 -11.273 1 98.25 120 GLU B N 1
ATOM 2236 C CA . GLU B 1 120 ? -8.305 -5.367 -11.016 1 98.25 120 GLU B CA 1
ATOM 2237 C C . GLU B 1 120 ? -9.703 -4.934 -10.594 1 98.25 120 GLU B C 1
ATOM 2239 O O . GLU B 1 120 ? -10.695 -5.555 -10.984 1 98.25 120 GLU B O 1
ATOM 2244 N N . ASP B 1 121 ? -9.766 -3.939 -9.734 1 97.75 121 ASP B N 1
ATOM 2245 C CA . ASP B 1 121 ? -11.07 -3.375 -9.391 1 97.75 121 ASP B CA 1
ATOM 2246 C C . ASP B 1 121 ? -11.594 -2.484 -10.516 1 97.75 121 ASP B C 1
ATOM 2248 O O . ASP B 1 121 ? -11.016 -2.443 -11.602 1 97.75 121 ASP B O 1
ATOM 2252 N N . ILE B 1 122 ? -12.625 -1.737 -10.344 1 97 122 ILE B N 1
ATOM 2253 C CA . ILE B 1 122 ? -13.367 -1.058 -11.398 1 97 122 ILE B CA 1
ATOM 2254 C C . ILE B 1 122 ? -12.594 0.177 -11.859 1 97 122 ILE B C 1
ATOM 2256 O O . ILE B 1 122 ? -12.969 0.826 -12.836 1 97 122 ILE B O 1
ATOM 2260 N N . GLU B 1 123 ? -11.508 0.56 -11.156 1 96.06 123 GLU B N 1
ATOM 2261 C CA . GLU B 1 123 ? -10.672 1.666 -11.602 1 96.06 123 GLU B CA 1
ATOM 2262 C C . GLU B 1 123 ? -9.227 1.211 -11.82 1 96.06 123 GLU B C 1
ATOM 2264 O O . GLU B 1 123 ? -8.289 1.979 -11.602 1 96.06 123 GLU B O 1
ATOM 2269 N N . SER B 1 124 ? -9.008 -0.041 -12.039 1 95.44 124 SER B N 1
ATOM 2270 C CA . SER B 1 124 ? -7.762 -0.645 -12.5 1 95.44 124 SER B CA 1
ATOM 2271 C C . SER B 1 124 ? -6.723 -0.699 -11.391 1 95.44 124 SER B C 1
ATOM 2273 O O . SER B 1 124 ? -5.52 -0.633 -11.648 1 95.44 124 SER B O 1
ATOM 2275 N N . ASN B 1 125 ? -7.145 -0.629 -10.164 1 97.19 125 ASN B N 1
ATOM 2276 C CA . ASN B 1 125 ? -6.23 -0.991 -9.086 1 97.19 125 ASN B CA 1
ATOM 2277 C C . ASN B 1 125 ? -5.996 -2.498 -9.031 1 97.19 125 ASN B C 1
ATOM 2279 O O . ASN B 1 125 ? -6.949 -3.275 -8.945 1 97.19 125 ASN B O 1
ATOM 2283 N N . LEU B 1 126 ? -4.754 -2.889 -9.047 1 98.25 126 LEU B N 1
ATOM 2284 C CA . LEU B 1 126 ? -4.41 -4.289 -9.273 1 98.25 126 LEU B CA 1
ATOM 2285 C C . LEU B 1 126 ? -4.238 -5.027 -7.949 1 98.25 126 LEU B C 1
ATOM 2287 O O . LEU B 1 126 ? -3.645 -4.5 -7.008 1 98.25 126 LEU B O 1
ATOM 2291 N N . TRP B 1 127 ? -4.758 -6.219 -7.965 1 98.69 127 TRP B N 1
ATOM 2292 C CA . TRP B 1 127 ? -4.621 -7.176 -6.871 1 98.69 127 TRP B CA 1
ATOM 2293 C C . TRP B 1 127 ? -3.963 -8.461 -7.352 1 98.69 127 TRP B C 1
ATOM 2295 O O . TRP B 1 127 ? -4.191 -8.898 -8.484 1 98.69 127 TRP B O 1
ATOM 2305 N N . GLU B 1 128 ? -3.211 -9.047 -6.52 1 98.81 128 GLU B N 1
ATOM 2306 C CA . GLU B 1 128 ? -2.623 -10.359 -6.73 1 98.81 128 GLU B CA 1
ATOM 2307 C C . GLU B 1 128 ? -3.068 -11.344 -5.648 1 98.81 128 GLU B C 1
ATOM 2309 O O . GLU B 1 128 ? -2.947 -11.062 -4.457 1 98.81 128 GLU B O 1
ATOM 2314 N N . ILE B 1 129 ? -3.627 -12.414 -6.027 1 98.69 129 ILE B N 1
ATOM 2315 C CA . ILE B 1 129 ? -3.807 -13.547 -5.129 1 98.69 129 ILE B CA 1
ATOM 2316 C C . ILE B 1 129 ? -2.668 -14.547 -5.32 1 98.69 129 ILE B C 1
ATOM 2318 O O . ILE B 1 129 ? -2.357 -14.938 -6.449 1 98.69 129 ILE B O 1
ATOM 2322 N N . ALA B 1 130 ? -2.1 -14.953 -4.172 1 98.56 130 ALA B N 1
ATOM 2323 C CA . ALA B 1 130 ? -0.894 -15.75 -4.367 1 98.56 130 ALA B CA 1
ATOM 2324 C C . ALA B 1 130 ? -0.784 -16.844 -3.309 1 98.56 130 ALA B C 1
ATOM 2326 O O . ALA B 1 130 ? -1.09 -16.609 -2.135 1 98.56 130 ALA B O 1
ATOM 2327 N N . TYR B 1 131 ? -0.421 -17.953 -3.693 1 98.31 131 TYR B N 1
ATOM 2328 C CA . TYR B 1 131 ? 0.291 -18.891 -2.844 1 98.31 131 TYR B CA 1
ATOM 2329 C C . TYR B 1 131 ? 1.795 -18.812 -3.066 1 98.31 131 TYR B C 1
ATOM 2331 O O . TYR B 1 131 ? 2.293 -19.156 -4.141 1 98.31 131 TYR B O 1
ATOM 2339 N N . ASN B 1 132 ? 2.5 -18.281 -2.146 1 96.62 132 ASN B N 1
ATOM 2340 C CA . ASN B 1 132 ? 3.951 -18.141 -2.158 1 96.62 132 ASN B CA 1
ATOM 2341 C C . ASN B 1 132 ? 4.602 -18.906 -1.014 1 96.62 132 ASN B C 1
ATOM 2343 O O . ASN B 1 132 ? 4.527 -18.484 0.144 1 96.62 132 ASN B O 1
ATOM 2347 N N . PRO B 1 133 ? 5.227 -20 -1.277 1 93.25 133 PRO B N 1
ATOM 2348 C CA . PRO B 1 133 ? 5.766 -20.859 -0.222 1 93.25 133 PRO B CA 1
ATOM 2349 C C . PRO B 1 133 ? 6.934 -20.219 0.522 1 93.25 133 PRO B C 1
ATOM 2351 O O . PRO B 1 133 ? 7.359 -20.719 1.565 1 93.25 133 PRO B O 1
ATOM 2354 N N . MET B 1 134 ? 7.477 -19.141 0.081 1 92.69 134 MET B N 1
ATOM 2355 C CA . MET B 1 134 ? 8.602 -18.469 0.723 1 92.69 134 MET B CA 1
ATOM 2356 C C . MET B 1 134 ? 8.117 -17.531 1.836 1 92.69 134 MET B C 1
ATOM 2358 O O . MET B 1 134 ? 8.922 -17.031 2.619 1 92.69 134 MET B O 1
ATOM 2362 N N . ILE B 1 135 ? 6.832 -17.312 1.88 1 95.06 135 ILE B N 1
ATOM 2363 C CA . ILE B 1 135 ? 6.246 -16.391 2.848 1 95.06 135 ILE B CA 1
ATOM 2364 C C . ILE B 1 135 ? 5.473 -17.172 3.904 1 95.06 135 ILE B C 1
ATOM 2366 O O . ILE B 1 135 ? 4.727 -18.094 3.576 1 95.06 135 ILE B O 1
ATOM 2370 N N . GLU B 1 136 ? 5.742 -16.812 5.078 1 95.06 136 GLU B N 1
ATOM 2371 C CA . GLU B 1 136 ? 4.992 -17.406 6.18 1 95.06 136 GLU B CA 1
ATOM 2372 C C . GLU B 1 136 ? 3.979 -16.422 6.758 1 95.06 136 GLU B C 1
ATOM 2374 O O . GLU B 1 136 ? 4.312 -15.273 7.039 1 95.06 136 GLU B O 1
ATOM 2379 N N . LEU B 1 137 ? 2.783 -16.906 6.934 1 96 137 LEU B N 1
ATOM 2380 C CA . LEU B 1 137 ? 1.717 -16.125 7.543 1 96 137 LEU B CA 1
ATOM 2381 C C . LEU B 1 137 ? 1.383 -16.641 8.938 1 96 137 LEU B C 1
ATOM 2383 O O . LEU B 1 137 ? 1.386 -17.859 9.164 1 96 137 LEU B O 1
ATOM 2387 N N . ASP B 1 138 ? 1.092 -15.828 9.859 1 96.25 138 ASP B N 1
ATOM 2388 C CA . ASP B 1 138 ? 0.533 -16.281 11.133 1 96.25 138 ASP B CA 1
ATOM 2389 C C . ASP B 1 138 ? -0.973 -16.5 11.023 1 96.25 138 ASP B C 1
ATOM 2391 O O . ASP B 1 138 ? -1.565 -16.266 9.969 1 96.25 138 ASP B O 1
ATOM 2395 N N . PRO B 1 139 ? -1.598 -17 12.031 1 93.44 139 PRO B N 1
ATOM 2396 C CA . PRO B 1 139 ? -3.018 -17.344 11.93 1 93.44 139 PRO B CA 1
ATOM 2397 C C . PRO B 1 139 ? -3.9 -16.141 11.633 1 93.44 139 PRO B C 1
ATOM 2399 O O . PRO B 1 139 ? -5.016 -16.297 11.117 1 93.44 139 PRO B O 1
ATOM 2402 N N . SER B 1 140 ? -3.463 -14.906 11.859 1 92.25 140 SER B N 1
ATOM 2403 C CA . SER B 1 140 ? -4.234 -13.703 11.594 1 92.25 140 SER B CA 1
ATOM 2404 C C . SER B 1 140 ? -3.998 -13.195 10.172 1 92.25 140 SER B C 1
ATOM 2406 O O . SER B 1 140 ? -4.613 -12.211 9.75 1 92.25 140 SER B O 1
ATOM 2408 N N . GLY B 1 141 ? -3.086 -13.859 9.453 1 93.81 141 GLY B N 1
ATOM 2409 C CA . GLY B 1 141 ? -2.822 -13.5 8.07 1 93.81 141 GLY B CA 1
ATOM 2410 C C . GLY B 1 141 ? -1.684 -12.508 7.922 1 93.81 141 GLY B C 1
ATOM 2411 O O . GLY B 1 141 ? -1.45 -11.977 6.832 1 93.81 141 GLY B O 1
ATOM 2412 N N . ASN B 1 142 ? -0.975 -12.211 9.016 1 96.44 142 ASN B N 1
ATOM 2413 C CA . ASN B 1 142 ? 0.195 -11.344 8.953 1 96.44 142 ASN B CA 1
ATOM 2414 C C . ASN B 1 142 ? 1.421 -12.094 8.438 1 96.44 142 ASN B C 1
ATOM 2416 O O . ASN B 1 142 ? 1.633 -13.258 8.789 1 96.44 142 ASN B O 1
ATOM 2420 N N . VAL B 1 143 ? 2.174 -11.414 7.688 1 97 143 VAL B N 1
ATOM 2421 C CA . VAL B 1 143 ? 3.447 -11.984 7.254 1 97 143 VAL B CA 1
ATOM 2422 C C . VAL B 1 143 ? 4.43 -11.992 8.422 1 97 143 VAL B C 1
ATOM 2424 O O . VAL B 1 143 ? 4.691 -10.953 9.039 1 97 143 VAL B O 1
ATOM 2427 N N . VAL B 1 144 ? 5 -13.109 8.68 1 94.62 144 VAL B N 1
ATOM 2428 C CA . VAL B 1 144 ? 5.871 -13.188 9.844 1 94.62 144 VAL B CA 1
ATOM 2429 C C . VAL B 1 144 ? 7.297 -13.516 9.406 1 94.62 144 VAL B C 1
ATOM 2431 O O . VAL B 1 144 ? 8.25 -13.312 10.164 1 94.62 144 VAL B O 1
ATOM 2434 N N . SER B 1 145 ? 7.383 -14.047 8.172 1 91.69 145 SER B N 1
ATOM 2435 C CA . SER B 1 145 ? 8.727 -14.305 7.672 1 91.69 145 SER B CA 1
ATOM 2436 C C . SER B 1 145 ? 8.742 -14.43 6.152 1 91.69 145 SER B C 1
ATOM 2438 O O . SER B 1 145 ? 7.695 -14.617 5.531 1 91.69 145 SER B O 1
ATOM 2440 N N . HIS B 1 146 ? 9.859 -14.211 5.605 1 91.25 146 HIS B N 1
ATOM 2441 C CA . HIS B 1 146 ? 10.188 -14.469 4.207 1 91.25 146 HIS B CA 1
ATOM 2442 C C . HIS B 1 146 ? 11.5 -15.227 4.074 1 91.25 146 HIS B C 1
ATOM 2444 O O . HIS B 1 146 ? 12.523 -14.797 4.617 1 91.25 146 HIS B O 1
ATOM 2450 N N . GLN B 1 147 ? 11.461 -16.219 3.35 1 88.06 147 GLN B N 1
ATOM 2451 C CA . GLN B 1 147 ? 12.695 -16.969 3.135 1 88.06 147 GLN B CA 1
ATOM 2452 C C . GLN B 1 147 ? 13.648 -16.203 2.227 1 88.06 147 GLN B C 1
ATOM 2454 O O . GLN B 1 147 ? 13.234 -15.289 1.507 1 88.06 147 GLN B O 1
ATOM 2459 N N . ASP B 1 148 ? 14.93 -16.609 2.33 1 85.06 148 ASP B N 1
ATOM 2460 C CA . ASP B 1 148 ? 15.938 -16.016 1.46 1 85.06 148 ASP B CA 1
ATOM 2461 C C . ASP B 1 148 ? 15.711 -16.422 0.003 1 85.06 148 ASP B C 1
ATOM 2463 O O . ASP B 1 148 ? 15.32 -17.547 -0.283 1 85.06 148 ASP B O 1
ATOM 2467 N N . ILE B 1 149 ? 15.969 -15.445 -0.894 1 82.25 149 ILE B N 1
ATOM 2468 C CA . ILE B 1 149 ? 15.703 -15.727 -2.301 1 82.25 149 ILE B CA 1
ATOM 2469 C C . ILE B 1 149 ? 16.953 -15.461 -3.131 1 82.25 149 ILE B C 1
ATOM 2471 O O . ILE B 1 149 ? 16.875 -15.305 -4.352 1 82.25 149 ILE B O 1
ATOM 2475 N N . LEU B 1 150 ? 18.016 -15.281 -2.502 1 75.38 150 LEU B N 1
ATOM 2476 C CA . LEU B 1 150 ? 19.25 -15.008 -3.213 1 75.38 150 LEU B CA 1
ATOM 2477 C C . LEU B 1 150 ? 19.484 -16.031 -4.328 1 75.38 150 LEU B C 1
ATOM 2479 O O . LEU B 1 150 ? 19.984 -15.68 -5.395 1 75.38 150 LEU B O 1
ATOM 2483 N N . HIS B 1 151 ? 19.047 -17.234 -4.109 1 70.38 151 HIS B N 1
ATOM 2484 C CA . HIS B 1 151 ? 19.297 -18.344 -5.023 1 70.38 151 HIS B CA 1
ATOM 2485 C C . HIS B 1 151 ? 18.328 -18.328 -6.191 1 70.38 151 HIS B C 1
ATOM 2487 O O . HIS B 1 151 ? 18.531 -19.031 -7.188 1 70.38 151 HIS B O 1
ATOM 2493 N N . LEU B 1 152 ? 17.234 -17.547 -6.129 1 64.44 152 LEU B N 1
ATOM 2494 C CA . LEU B 1 152 ? 16.188 -17.547 -7.141 1 64.44 152 LEU B CA 1
ATOM 2495 C C . LEU B 1 152 ? 16.469 -16.516 -8.227 1 64.44 152 LEU B C 1
ATOM 2497 O O . LEU B 1 152 ? 15.797 -15.484 -8.305 1 64.44 152 LEU B O 1
ATOM 2501 N N . GLU B 1 153 ? 17.734 -16.422 -8.742 1 59.19 153 GLU B N 1
ATOM 2502 C CA . GLU B 1 153 ? 18.062 -15.445 -9.781 1 59.19 153 GLU B CA 1
ATOM 2503 C C . GLU B 1 153 ? 17.547 -15.914 -11.148 1 59.19 153 GLU B C 1
ATOM 2505 O O . GLU B 1 153 ? 17.547 -17.109 -11.438 1 59.19 153 GLU B O 1
ATOM 2510 N N . GLN B 1 154 ? 16.547 -15.078 -11.742 1 51 154 GLN B N 1
ATOM 2511 C CA . GLN B 1 154 ? 16.172 -15.398 -13.117 1 51 154 GLN B CA 1
ATOM 2512 C C . GLN B 1 154 ? 17.422 -15.609 -13.984 1 51 154 GLN B C 1
ATOM 2514 O O . GLN B 1 154 ? 18.375 -14.828 -13.906 1 51 154 GLN B O 1
ATOM 2519 N N . SER B 1 155 ? 17.609 -16.844 -14.359 1 44.41 155 SER B N 1
ATOM 2520 C CA . SER B 1 155 ? 18.688 -17.156 -15.289 1 44.41 155 SER B CA 1
ATOM 2521 C C . SER B 1 155 ? 18.625 -16.266 -16.531 1 44.41 155 SER B C 1
ATOM 2523 O O . SER B 1 155 ? 17.547 -15.875 -16.969 1 44.41 155 SER B O 1
#

Foldseek 3Di:
DPCVPDDDPDDAEDEDADAQAVLQVCQCCQLVVFDFPDDDPAKTWGDDDRHIYMYGHQCCVQVVVVHHGDDDLDPPDEAEQEDADLVVQVVVQVSNVVVVFAWPADWDADLQGKTWTWTATPSNHIYMYIHDPQWDADPSRDTDGGHDCPVSDDD/DPCVPDDDPDDAEDEDADAQAVLQVCQCCQQVVFDFPDDDPAKTWGDDDRHIYMYGHQCCVQVVVVHHGDDDLDPPDEAEQEDADLVVQVVVQVSNVVVVFAWPADWDADLQGKTWTWTATPSNHIYMYIHDPQWDADPSRDTDGGHDCPVSDDD

Nearest PDB structures (foldseek):
  3bqx-assembly1_A-2  TM=8.744E-01  e=1.173E-15  Fulvimarina pelagi HTCC2506
  4mym-assembly1_A-2  TM=8.473E-01  e=4.204E-10  Nocardioides sp. JS614
  2rbb-assembly1_B  TM=8.181E-01  e=7.475E-10  Paraburkholderia phytofirmans PsJN
  1kll-assembly1_A-2  TM=8.100E-01  e=2.078E-08  Streptomyces lavendulae
  2a4x-assembly1_B  TM=7.790E-01  e=1.716E-08  Streptomyces caespitosus

Solvent-accessible surface area (backbone atoms only — not comparable to full-atom values): 16737 Å² total; per-residue (Å²): 128,79,66,79,49,53,61,66,66,52,54,30,34,40,38,35,38,37,89,55,66,67,61,52,50,48,45,44,34,70,75,41,62,52,68,67,65,30,49,48,96,68,38,41,29,32,62,37,64,31,25,32,45,29,44,32,43,28,59,56,51,22,51,70,41,59,43,68,63,77,88,69,75,57,46,50,48,38,41,26,41,68,51,95,35,62,65,54,42,53,44,35,49,52,42,39,50,74,69,67,48,52,69,48,28,72,77,42,76,47,97,84,65,28,35,33,30,23,31,33,52,99,81,46,52,37,36,33,41,26,16,44,84,53,51,39,62,46,98,86,54,29,42,76,46,59,50,80,40,62,85,66,59,84,125,128,82,68,79,51,54,61,67,64,53,54,29,33,40,38,33,38,37,91,55,66,66,62,52,52,50,46,43,36,70,75,43,63,51,68,68,63,28,48,48,98,68,37,41,29,30,64,37,62,31,26,32,46,30,43,33,44,27,59,57,51,23,50,70,42,59,43,67,64,76,88,70,75,58,46,49,49,37,42,25,40,67,51,92,34,63,65,54,42,52,44,34,49,53,42,40,49,74,68,66,48,51,70,47,29,73,76,43,75,45,96,85,64,26,35,33,31,21,30,34,54,98,81,47,52,37,37,31,42,27,16,44,86,53,52,39,61,47,98,88,54,29,43,75,46,58,50,80,38,61,85,69,59,85,126

pLDDT: mean 92.76, std 11.1, range [35.84, 98.81]

Secondary structure (DSSP, 8-state):
--GGGS--S--SEEEEEES-HHHHHHHIIIII----SEE-SS-EEEE-SSSEEEEEEHHHHHHHTT------S--SEEEEEE-S-HHHHHHHHHHHHHTT-EEEEEEEE-TTS-EEEEEE-TT--EEEEEE-TTEEE-TTS-EEEE---TT----/--GGGS--S--SEEEEEES-HHHHHHHIIIII----SEE-SS-EEEE-SSSEEEEEEHHHHHHHTT------S--SEEEEEE-S-HHHHHHHHHHHHHTT-EEEEEEEE-TTS-EEEEEE-TT--EEEEEE-TTEEE-TTS-EEEE---TT----

InterPro domains:
  IPR004360 Glyoxalase/fosfomycin resistance/dioxygenase domain [PF00903] (11-129)
  IPR029068 Glyoxalase/Bleomycin resistance protein/Dihydroxybiphenyl dioxygenase [G3DSA:3.10.180.10] (7-153)
  IPR029068 Glyoxalase/Bleomycin resistance protein/Dihydroxybiphenyl dioxygenase [SSF54593] (10-139)
  IPR037523 Vicinal oxygen chelate (VOC), core domain [PS51819] (10-132)

Radius of gyration: 18.58 Å; Cα contacts (8 Å, |Δi|>4): 682; chains: 2; bounding box: 44×47×41 Å

Organism: NCBI:txid2484901

Sequence (310 aa):
MNQKGKLKERISIITIGVKNLQNIRNFYEEKFGWIPVAANKDIIFFRLNGLLLSFYPSKDLASGAGKENNSSDFKHFTLAYNVDSKEEVDVLYNHLKKAEVSITKSPEETFFGAYIFYFEDIESNLWEIAYNPMIELDPSGNVVSHQDILHLEQSMNQKGKLKERISIITIGVKNLQNIRNFYEEKFGWIPVAANKDIIFFRLNGLLLSFYPSKDLASGAGKENNSSDFKHFTLAYNVDSKEEVDVLYNHLKKAEVSITKSPEETFFGAYIFYFEDIESNLWEIAYNPMIELDPSGNVVSHQDILHLEQS